Protein AF-B1VGR9-F1 (afdb_monomer)

Organism: Corynebacterium urealyticum (strain ATCC 43042 / DSM 7109) (NCBI:txid504474)

Secondary structure (DSSP, 8-state):
-PPPP--S----S--------------------------------HHHHHHHHHHHHHHHHHHHHHHHHHHHHHHHHHHHHHHHHHHHHHHHHHHHHHHHHHHHHHHHHHHHHHHHHH---GGGSPSS-HHHHHHHHHHHHHHHHHHSS-------TTSS---SS--HHHHHHHHHT-

pLDDT: mean 73.7, std 19.56, range [31.25, 93.56]

Radius of gyration: 49.97 Å; Cα contacts (8 Å, |Δi|>4): 41; chains: 1; bounding box: 130×48×119 Å

Mean predicted aligned error: 20.62 Å

Foldseek 3Di:
DDDDDDDDDPDPDDDDDDDDDDDDDDDDDDDDDDPDPDDDPPPQPPVSVVVVVVVVVVVVVVCVVVCVVVVVVVVVVVVVVVVVVVVVVVVVVVVVVVVVVVLVVVQQVLLVVLCVVLVPDSVQADRDDNVRRNVSSVVVSVVVVVVPPDPPDPPDPPPDDDPPPPPVVVVVCVVVVD

Solvent-accessible surface area (backbone atoms only — not comparable to full-atom values): 11402 Å² total; per-residue (Å²): 137,85,82,86,78,88,77,94,82,86,88,83,86,88,87,87,88,80,89,83,83,86,87,89,82,89,79,83,81,86,79,86,78,76,87,76,93,73,77,70,79,76,75,62,50,74,66,54,49,53,51,49,53,51,48,55,51,51,51,55,50,51,52,52,51,54,50,63,61,48,47,62,53,52,52,51,50,51,52,51,52,50,50,50,49,54,52,49,52,54,49,49,52,51,48,53,54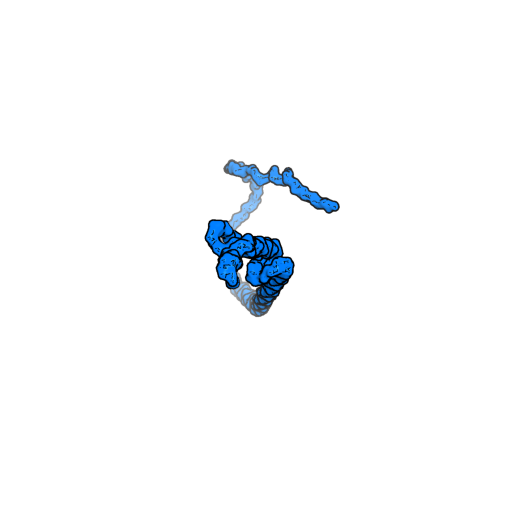,50,50,55,52,49,49,52,53,50,34,48,52,48,34,49,50,48,18,68,75,67,70,45,63,45,90,80,44,64,83,60,54,68,65,59,33,45,54,52,47,51,55,49,52,54,50,50,61,64,65,69,57,72,83,79,70,80,84,65,91,82,72,90,70,76,91,62,92,71,51,63,64,60,54,49,28,66,74,69,74,102

Structure (mmCIF, N/CA/C/O backbone):
data_AF-B1VGR9-F1
#
_entry.id   AF-B1VGR9-F1
#
loop_
_atom_site.group_PDB
_atom_site.id
_atom_site.type_symbol
_atom_site.label_atom_id
_atom_site.label_alt_id
_atom_site.label_comp_id
_atom_site.label_asym_id
_atom_site.label_entity_id
_atom_site.label_seq_id
_atom_site.pdbx_PDB_ins_code
_atom_site.Cartn_x
_atom_site.Cartn_y
_atom_site.Cartn_z
_atom_site.occupancy
_atom_site.B_iso_or_equiv
_atom_site.auth_seq_id
_atom_site.auth_comp_id
_atom_site.auth_asym_id
_atom_site.auth_atom_id
_atom_site.pdbx_PDB_model_num
ATOM 1 N N . MET A 1 1 ? 27.621 -2.135 28.282 1.00 44.41 1 MET A N 1
ATOM 2 C CA . MET A 1 1 ? 28.770 -1.547 27.565 1.00 44.41 1 MET A CA 1
ATOM 3 C C . MET A 1 1 ? 28.240 -0.545 26.558 1.00 44.41 1 MET A C 1
ATOM 5 O O . MET A 1 1 ? 27.848 -0.917 25.457 1.00 44.41 1 MET A O 1
ATOM 9 N N . ASP A 1 2 ? 28.161 0.699 27.013 1.00 46.88 2 ASP A N 1
ATOM 10 C CA . ASP A 1 2 ? 27.749 1.893 26.283 1.00 46.88 2 ASP A CA 1
ATOM 11 C C . ASP A 1 2 ? 28.667 2.204 25.096 1.00 46.88 2 ASP A C 1
ATOM 13 O O . ASP A 1 2 ? 29.890 2.101 25.194 1.00 46.88 2 ASP A O 1
ATOM 17 N N . LYS A 1 3 ? 28.073 2.605 23.969 1.00 48.34 3 LYS A N 1
ATOM 18 C CA . LYS A 1 3 ? 28.803 3.194 22.840 1.00 48.34 3 LYS A CA 1
ATOM 19 C C . LYS A 1 3 ? 28.892 4.707 23.082 1.00 48.34 3 LYS A C 1
ATOM 21 O O . LYS A 1 3 ? 27.840 5.319 23.249 1.00 48.34 3 LYS A O 1
ATOM 26 N N . PRO A 1 4 ? 30.086 5.323 23.111 1.00 56.91 4 PRO A N 1
ATOM 27 C CA . PRO A 1 4 ? 30.200 6.745 23.399 1.00 56.91 4 PRO A CA 1
ATOM 28 C C . PRO A 1 4 ? 29.777 7.593 22.193 1.00 56.91 4 PRO A C 1
ATOM 30 O O . PRO A 1 4 ? 30.272 7.431 21.078 1.00 56.91 4 PRO A O 1
ATOM 33 N N . THR A 1 5 ? 28.854 8.510 22.453 1.00 55.19 5 THR A N 1
ATOM 34 C CA . THR A 1 5 ? 28.435 9.624 21.599 1.0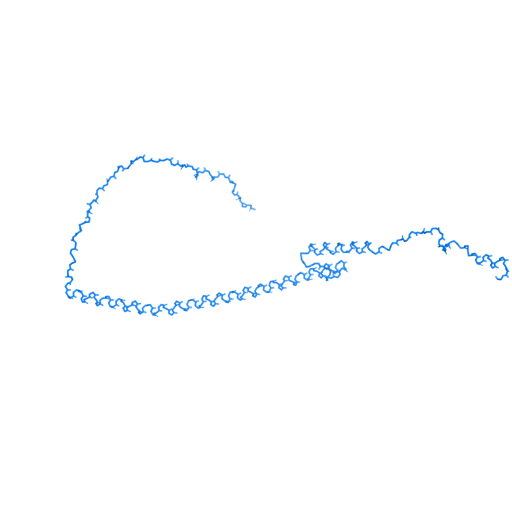0 55.19 5 THR A CA 1
ATOM 35 C C . THR A 1 5 ? 29.585 10.630 21.445 1.00 55.19 5 THR A C 1
ATOM 37 O O . THR A 1 5 ? 30.203 10.977 22.454 1.00 55.19 5 THR A O 1
ATOM 40 N N . PRO A 1 6 ? 29.883 11.157 20.245 1.00 52.00 6 PRO A N 1
ATOM 41 C CA . PRO A 1 6 ? 30.825 12.263 20.119 1.00 52.00 6 PRO A CA 1
ATOM 42 C C . PRO A 1 6 ? 30.143 13.607 20.432 1.00 52.00 6 PRO A C 1
ATOM 44 O O . PRO A 1 6 ? 29.238 14.054 19.730 1.00 52.00 6 PRO A O 1
ATOM 47 N N . THR A 1 7 ? 30.603 14.239 21.511 1.00 49.75 7 THR A N 1
ATOM 48 C CA . THR A 1 7 ? 30.331 15.627 21.928 1.00 49.75 7 THR A CA 1
ATOM 49 C C . THR A 1 7 ? 31.042 16.622 20.985 1.00 49.75 7 THR A C 1
ATOM 51 O O . THR A 1 7 ? 32.140 16.320 20.512 1.00 49.75 7 THR A O 1
ATOM 54 N N . PRO A 1 8 ? 30.453 17.801 20.684 1.00 51.16 8 PRO A N 1
ATOM 55 C CA . PRO A 1 8 ? 30.902 18.679 19.603 1.00 51.16 8 PRO A CA 1
ATOM 56 C C . PRO A 1 8 ? 32.066 19.572 20.047 1.00 51.16 8 PRO A C 1
ATOM 58 O O . PRO A 1 8 ? 31.861 20.533 20.785 1.00 51.16 8 PRO A O 1
ATOM 61 N N . ALA A 1 9 ? 33.285 19.279 19.593 1.00 46.16 9 ALA A N 1
ATOM 62 C CA . ALA A 1 9 ? 34.438 20.144 19.867 1.00 46.16 9 ALA A CA 1
ATOM 63 C C . ALA A 1 9 ? 35.434 20.340 18.708 1.00 46.16 9 ALA A C 1
ATOM 65 O O . ALA A 1 9 ? 36.371 21.101 18.890 1.00 46.16 9 ALA A O 1
ATOM 66 N N . ASP A 1 10 ? 35.224 19.778 17.509 1.00 41.91 10 ASP A N 1
ATOM 67 C CA . ASP A 1 10 ? 36.189 19.924 16.397 1.00 41.91 10 ASP A CA 1
ATOM 68 C C . ASP A 1 10 ? 35.538 20.242 15.035 1.00 41.91 10 ASP A C 1
ATOM 70 O O . ASP A 1 10 ? 35.816 19.619 14.014 1.00 41.91 10 ASP A O 1
ATOM 74 N N . VAL A 1 11 ? 34.667 21.255 14.988 1.00 48.12 11 VAL A N 1
ATOM 75 C CA . VAL A 1 11 ? 34.181 21.859 13.727 1.00 48.12 11 VAL A CA 1
ATOM 76 C C . VAL A 1 11 ? 34.297 23.380 13.771 1.00 48.12 11 VAL A C 1
ATOM 78 O O . VAL A 1 11 ? 33.317 24.111 13.685 1.00 48.12 11 VAL A O 1
ATOM 81 N N . ALA A 1 12 ? 35.523 23.879 13.912 1.00 40.94 12 ALA A N 1
ATOM 82 C CA . ALA A 1 12 ? 35.800 25.308 13.796 1.00 40.94 12 ALA A CA 1
ATOM 83 C C . ALA A 1 12 ? 37.147 25.558 13.117 1.00 40.94 12 ALA A C 1
ATOM 85 O O . ALA A 1 12 ? 38.092 26.036 13.740 1.00 40.94 12 ALA A O 1
ATOM 86 N N . LYS A 1 13 ? 37.249 25.230 11.823 1.00 39.41 13 LYS A N 1
ATOM 87 C CA . LYS A 1 13 ? 38.314 25.777 10.969 1.00 39.41 13 LYS A CA 1
ATOM 88 C C . LYS A 1 13 ? 38.014 25.673 9.473 1.00 39.41 13 LYS A C 1
ATOM 90 O O . LYS A 1 13 ? 38.825 25.135 8.738 1.00 39.41 13 LYS A O 1
ATOM 95 N N . LEU A 1 14 ? 36.877 26.200 8.999 1.00 35.41 14 LEU A N 1
ATOM 96 C CA . LEU A 1 14 ? 36.777 26.579 7.579 1.00 35.41 14 LEU A CA 1
ATOM 97 C C . LEU A 1 14 ? 35.621 27.536 7.236 1.00 35.41 14 LEU A C 1
ATOM 99 O O . LEU A 1 14 ? 34.797 27.223 6.391 1.00 35.41 14 LEU A O 1
ATOM 103 N N . THR A 1 15 ? 35.574 28.735 7.821 1.00 40.00 15 THR A N 1
ATOM 104 C CA . THR A 1 15 ? 34.846 29.858 7.196 1.00 40.00 15 THR A CA 1
ATOM 105 C C . THR A 1 15 ? 35.498 31.188 7.567 1.00 40.00 15 THR A C 1
ATOM 107 O O . THR A 1 15 ? 35.329 31.644 8.692 1.00 40.00 15 THR A O 1
ATOM 110 N N . ALA A 1 16 ? 36.243 31.785 6.632 1.00 36.47 16 ALA A N 1
ATOM 111 C CA . ALA A 1 16 ? 36.392 33.233 6.416 1.00 36.47 16 ALA A CA 1
ATOM 112 C C . ALA A 1 16 ? 37.651 33.494 5.575 1.00 36.47 16 ALA A C 1
ATOM 114 O O . ALA A 1 16 ? 38.756 33.386 6.093 1.00 36.47 16 ALA A O 1
ATOM 115 N N . ASN A 1 17 ? 37.507 33.882 4.305 1.00 33.03 17 ASN A N 1
ATOM 116 C CA . ASN A 1 17 ? 37.784 35.275 3.946 1.00 33.03 17 ASN A CA 1
ATOM 117 C C . ASN A 1 17 ? 37.373 35.613 2.506 1.00 33.03 17 ASN A C 1
ATOM 119 O O . ASN A 1 17 ? 37.444 34.789 1.599 1.00 33.03 17 ASN A O 1
ATOM 123 N N . LYS A 1 18 ? 36.941 36.861 2.343 1.00 35.44 18 LYS A N 1
ATOM 124 C CA . LYS A 1 18 ? 36.474 37.537 1.129 1.00 35.44 18 LYS A CA 1
ATOM 125 C C . LYS A 1 18 ? 37.617 38.449 0.625 1.00 35.44 18 LYS A C 1
ATOM 127 O O . LYS A 1 18 ? 38.185 39.106 1.483 1.00 35.44 18 LYS A O 1
ATOM 132 N N . THR A 1 19 ? 37.897 38.448 -0.698 1.00 34.88 19 THR A N 1
ATOM 133 C CA . THR A 1 19 ? 38.344 39.540 -1.641 1.00 34.88 19 THR A CA 1
ATOM 134 C C . THR A 1 19 ? 39.386 40.591 -1.152 1.00 34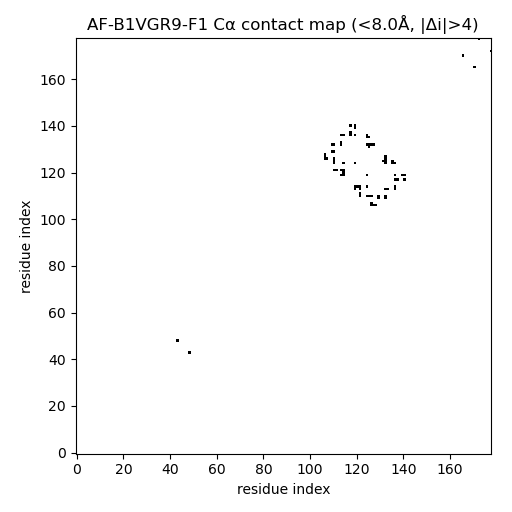.88 19 THR A C 1
ATOM 136 O O . THR A 1 19 ? 39.201 41.036 -0.026 1.00 34.88 19 THR A O 1
ATOM 139 N N . PRO A 1 20 ? 40.380 41.136 -1.926 1.00 44.62 20 PRO A N 1
ATOM 140 C CA . PRO A 1 20 ? 40.453 41.390 -3.390 1.00 44.62 20 PRO A CA 1
ATOM 141 C C . PRO A 1 20 ? 41.826 41.155 -4.091 1.00 44.62 20 PRO A C 1
ATOM 143 O O . PRO A 1 20 ? 42.826 40.882 -3.446 1.00 44.62 20 PRO A O 1
ATOM 146 N N . ASP A 1 21 ? 41.801 41.322 -5.423 1.00 31.25 21 ASP A N 1
ATOM 147 C CA . ASP A 1 21 ? 42.816 41.847 -6.366 1.00 31.25 21 ASP A CA 1
ATOM 148 C C . ASP A 1 21 ? 44.302 41.403 -6.373 1.00 31.25 21 ASP A C 1
ATOM 150 O O . ASP A 1 21 ? 44.961 41.192 -5.364 1.00 31.25 21 ASP A O 1
ATOM 154 N N . ALA A 1 22 ? 44.793 41.316 -7.619 1.00 34.34 22 ALA A N 1
ATOM 155 C CA . ALA A 1 22 ? 46.122 41.001 -8.176 1.00 34.34 22 ALA A CA 1
ATOM 156 C C . ALA A 1 22 ? 47.339 41.700 -7.500 1.00 34.34 22 ALA A C 1
ATOM 158 O O . ALA A 1 22 ? 47.114 42.613 -6.710 1.00 34.34 22 ALA A O 1
ATOM 159 N N . PRO A 1 23 ? 48.630 41.421 -7.846 1.00 41.97 23 PRO A N 1
ATOM 160 C CA . PRO A 1 23 ? 49.180 40.641 -8.970 1.00 41.97 23 PRO A CA 1
ATOM 161 C C . PRO A 1 23 ? 50.358 39.701 -8.596 1.00 41.97 23 PRO A C 1
ATOM 163 O O . PRO A 1 23 ? 50.876 39.726 -7.486 1.00 41.97 23 PRO A O 1
ATOM 166 N N . GLY A 1 24 ? 50.859 38.935 -9.569 1.00 33.19 24 GLY A N 1
ATOM 167 C CA . GLY A 1 24 ? 52.237 38.428 -9.529 1.00 33.19 24 GLY A CA 1
ATOM 168 C C . GLY A 1 24 ? 52.368 36.912 -9.573 1.00 33.19 24 GLY A C 1
ATOM 169 O O . GLY A 1 24 ? 52.514 36.257 -8.549 1.00 33.19 24 GLY A O 1
ATOM 170 N N . ALA A 1 25 ? 52.409 36.372 -10.786 1.00 32.22 25 ALA A N 1
ATOM 171 C CA . ALA A 1 25 ? 53.079 35.109 -11.055 1.00 32.22 25 ALA A CA 1
ATOM 172 C C . ALA A 1 25 ? 53.928 35.298 -12.315 1.00 32.22 25 ALA A C 1
ATOM 174 O O . ALA A 1 25 ? 53.474 35.089 -13.438 1.00 32.22 25 ALA A O 1
ATOM 175 N N . THR A 1 26 ? 55.161 35.756 -12.109 1.00 36.38 26 THR A N 1
ATOM 176 C CA . THR A 1 26 ? 56.264 35.423 -13.005 1.00 36.38 26 THR A CA 1
ATOM 177 C C . THR A 1 26 ? 56.679 34.008 -12.626 1.00 36.38 26 THR A C 1
ATOM 179 O O . THR A 1 26 ? 57.073 33.792 -11.488 1.00 36.38 26 THR A O 1
ATOM 182 N N . GLU A 1 27 ? 56.532 33.050 -13.534 1.00 39.56 27 GLU A N 1
ATOM 183 C CA . GLU A 1 27 ? 57.661 32.264 -14.045 1.00 39.56 27 GLU A CA 1
ATOM 184 C C . GLU A 1 27 ? 57.178 31.259 -15.097 1.00 39.56 27 GLU A C 1
ATOM 186 O O . GLU A 1 27 ? 56.447 30.302 -14.859 1.00 39.56 27 GLU A O 1
ATOM 191 N N . GLN A 1 28 ? 57.604 31.576 -16.310 1.00 39.34 28 GLN A N 1
ATOM 192 C CA . GLN A 1 28 ? 57.565 30.811 -17.541 1.00 39.34 28 GLN A CA 1
ATOM 193 C C . GLN A 1 28 ? 58.517 29.605 -17.429 1.00 39.34 28 GLN A C 1
ATOM 195 O O . GLN A 1 28 ? 59.600 29.724 -16.856 1.00 39.34 28 GLN A O 1
ATOM 200 N N . PRO A 1 29 ? 58.197 28.483 -18.089 1.00 39.59 29 PRO A N 1
ATOM 201 C CA . PRO A 1 29 ? 59.093 28.116 -19.174 1.00 39.59 29 PRO A CA 1
ATOM 202 C C . PRO A 1 29 ? 58.358 28.125 -20.506 1.00 39.59 29 PRO A C 1
ATOM 204 O O . PRO A 1 29 ? 57.213 27.703 -20.652 1.00 39.59 29 PRO A O 1
ATOM 207 N N . ALA A 1 30 ? 59.067 28.687 -21.475 1.00 44.94 30 ALA A N 1
ATOM 208 C CA . ALA A 1 30 ? 58.678 28.775 -22.857 1.00 44.94 30 ALA A CA 1
ATOM 209 C C . ALA A 1 30 ? 58.526 27.366 -23.426 1.00 44.94 30 ALA A C 1
ATOM 211 O O . ALA A 1 30 ? 59.488 26.605 -23.449 1.00 44.94 30 ALA A O 1
ATOM 212 N N . ASN A 1 31 ? 57.353 27.071 -23.971 1.00 39.44 31 ASN A N 1
ATOM 213 C CA . ASN A 1 31 ? 57.308 26.350 -25.230 1.00 39.44 31 ASN A CA 1
ATOM 214 C C . ASN A 1 31 ? 56.195 26.960 -26.081 1.00 39.44 31 ASN A C 1
ATOM 216 O O . ASN A 1 31 ? 55.058 26.496 -26.105 1.00 39.44 31 ASN A O 1
ATOM 220 N N . GLN A 1 32 ? 56.523 28.103 -26.684 1.00 42.22 32 GLN A N 1
ATOM 221 C CA . GLN A 1 32 ? 55.757 28.637 -27.797 1.00 42.22 32 GLN A CA 1
ATOM 222 C C . GLN A 1 32 ? 56.139 27.815 -29.022 1.00 42.22 32 GLN A C 1
ATOM 224 O O . GLN A 1 32 ? 57.212 28.015 -29.584 1.00 42.22 32 GLN A O 1
ATOM 229 N N . GLU A 1 33 ? 55.257 26.917 -29.436 1.00 42.59 33 GLU A N 1
ATOM 230 C CA . GLU A 1 33 ? 55.235 26.466 -30.818 1.00 42.59 33 GLU A CA 1
ATOM 231 C C . GLU A 1 33 ? 53.920 26.961 -31.413 1.00 42.59 33 GLU A C 1
ATOM 233 O O . GLU A 1 33 ? 52.823 26.508 -31.084 1.00 42.59 33 GLU A O 1
ATOM 238 N N . SER A 1 34 ? 54.055 28.043 -32.173 1.00 36.78 34 SER A N 1
ATOM 239 C CA . SER A 1 34 ? 52.999 28.745 -32.886 1.00 36.78 34 SER A CA 1
ATOM 240 C C . SER A 1 34 ? 52.216 27.788 -33.792 1.00 36.78 34 SER A C 1
ATOM 242 O O . SER A 1 34 ? 52.834 26.942 -34.439 1.00 36.78 34 SER A O 1
ATOM 244 N N . PRO A 1 35 ? 50.888 27.943 -33.947 1.00 41.44 35 PRO A N 1
ATOM 245 C CA . PRO A 1 35 ? 50.176 27.251 -35.006 1.00 41.44 35 PRO A CA 1
ATOM 246 C C . PRO A 1 35 ? 50.558 27.917 -36.331 1.00 41.44 35 PRO A C 1
ATOM 248 O O . PRO A 1 35 ? 50.148 29.043 -36.614 1.00 41.44 35 PRO A O 1
ATOM 251 N N . THR A 1 36 ? 51.373 27.248 -37.142 1.00 37.28 36 THR A N 1
ATOM 252 C CA . THR A 1 36 ? 51.532 27.599 -38.554 1.00 37.28 36 THR A CA 1
ATOM 253 C C . THR A 1 36 ? 50.196 27.363 -39.268 1.00 37.28 36 THR A C 1
ATOM 255 O O . THR A 1 36 ? 49.692 26.238 -39.270 1.00 37.28 36 THR A O 1
ATOM 258 N N . PRO A 1 37 ? 49.588 28.393 -39.884 1.00 52.72 37 PRO A N 1
ATOM 259 C CA . PRO A 1 37 ? 48.360 28.251 -40.645 1.00 52.72 37 PRO A CA 1
ATOM 260 C C . PRO A 1 37 ? 48.725 27.944 -42.098 1.00 52.72 37 PRO A C 1
ATOM 262 O O . PRO A 1 37 ? 48.480 28.754 -42.974 1.00 52.72 37 PRO A O 1
ATOM 265 N N . ASP A 1 38 ? 49.364 26.808 -42.358 1.00 46.59 38 ASP A N 1
ATOM 266 C CA . ASP A 1 38 ? 49.678 26.392 -43.729 1.00 46.59 38 ASP A CA 1
ATOM 267 C C . ASP A 1 38 ? 49.798 24.869 -43.796 1.00 46.59 38 ASP A C 1
ATOM 269 O O . ASP A 1 38 ? 50.859 24.284 -43.991 1.00 46.59 38 ASP A O 1
ATOM 273 N N . SER A 1 39 ? 48.669 24.192 -43.625 1.00 50.12 39 SER A N 1
ATOM 274 C CA . SER A 1 39 ? 48.485 22.872 -44.220 1.00 50.12 39 SER A CA 1
ATOM 275 C C . SER A 1 39 ? 47.496 23.047 -45.358 1.00 50.12 39 SER A C 1
ATOM 277 O O . SER A 1 39 ? 46.281 22.985 -45.171 1.00 50.12 39 SER A O 1
ATOM 279 N N . LYS A 1 40 ? 48.033 23.307 -46.557 1.00 54.28 40 LYS A N 1
ATOM 280 C CA . LYS A 1 40 ? 47.348 22.951 -47.804 1.00 54.28 40 LYS A CA 1
ATOM 281 C C . LYS A 1 40 ? 46.755 21.553 -47.606 1.00 54.28 40 LYS A C 1
ATOM 283 O O . LYS A 1 40 ? 47.479 20.702 -47.088 1.00 54.28 40 LYS A O 1
ATOM 288 N N . PRO A 1 41 ? 45.495 21.295 -47.993 1.00 56.94 41 PRO A N 1
ATOM 289 C CA . PRO A 1 41 ? 45.018 19.925 -48.024 1.00 56.94 41 PRO A CA 1
ATOM 290 C C . PRO A 1 41 ? 45.982 19.172 -48.938 1.00 56.94 41 PRO A C 1
ATOM 292 O O . PRO A 1 41 ? 46.064 19.480 -50.127 1.00 56.94 41 PRO A O 1
ATOM 295 N N . GLU A 1 42 ? 46.783 18.265 -48.376 1.00 63.03 42 GLU A N 1
ATOM 296 C CA . GLU A 1 42 ? 47.465 17.265 -49.182 1.00 63.03 42 GLU A CA 1
ATOM 297 C C . GLU A 1 42 ? 46.351 16.615 -49.991 1.00 63.03 42 GLU A C 1
ATOM 299 O O . GLU A 1 42 ? 45.428 16.024 -49.425 1.00 63.03 42 GLU A O 1
ATOM 304 N N . GLU A 1 43 ? 46.353 16.853 -51.303 1.00 63.69 43 GLU A N 1
ATOM 305 C CA . GLU A 1 43 ? 45.408 16.238 -52.216 1.00 63.69 43 GLU A CA 1
ATOM 306 C C . GLU A 1 43 ? 45.677 14.740 -52.136 1.00 63.69 43 GLU A C 1
ATOM 308 O O . GLU A 1 43 ? 46.559 14.215 -52.817 1.00 63.69 43 GLU A O 1
ATOM 313 N N . LEU A 1 44 ? 44.965 14.072 -51.219 1.00 65.12 44 LEU A N 1
ATOM 314 C CA . LEU A 1 44 ? 44.967 12.630 -51.068 1.00 65.12 44 LEU A CA 1
ATOM 315 C C . LEU A 1 44 ? 44.846 12.074 -52.475 1.00 65.12 44 LEU A C 1
ATOM 317 O O . LEU A 1 44 ? 43.876 12.346 -53.191 1.00 65.12 44 LEU A O 1
ATOM 321 N N . THR A 1 45 ? 45.874 11.343 -52.891 1.00 81.19 45 THR A N 1
ATOM 322 C CA . THR A 1 45 ? 45.894 10.757 -54.224 1.00 81.19 45 THR A CA 1
ATOM 323 C C . THR A 1 45 ? 44.607 9.960 -54.411 1.00 81.19 45 THR A C 1
ATOM 325 O O . THR A 1 45 ? 44.056 9.398 -53.459 1.00 81.19 45 THR A O 1
ATOM 328 N N . ARG A 1 46 ? 44.083 9.916 -55.640 1.00 78.69 46 ARG A N 1
ATOM 329 C CA . ARG A 1 46 ? 42.798 9.263 -55.949 1.00 78.69 46 ARG A CA 1
ATOM 330 C C . ARG A 1 46 ? 42.680 7.864 -55.323 1.00 78.69 46 ARG A C 1
ATOM 332 O O . ARG A 1 46 ? 41.600 7.465 -54.903 1.00 78.69 46 ARG A O 1
ATOM 339 N N . GLU A 1 47 ? 43.790 7.142 -55.227 1.00 82.88 47 GLU A N 1
ATOM 340 C CA . GLU A 1 47 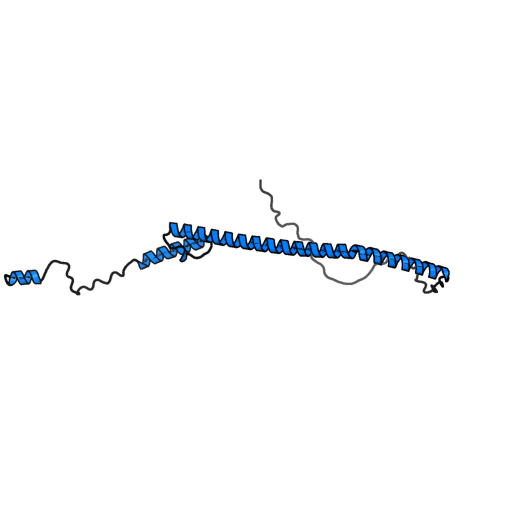? 43.885 5.825 -54.595 1.00 82.88 47 GLU A CA 1
ATOM 341 C C . GLU A 1 47 ? 43.709 5.861 -53.068 1.00 82.88 47 GLU A C 1
ATOM 343 O O . GLU A 1 47 ? 42.985 5.030 -52.516 1.00 82.88 47 GLU A O 1
ATOM 348 N N . GLN A 1 48 ? 44.299 6.842 -52.379 1.00 85.44 48 GLN A N 1
ATOM 349 C CA . GLN A 1 48 ? 44.118 7.052 -50.938 1.00 85.44 48 GLN A CA 1
ATOM 350 C C . GLN A 1 48 ? 42.668 7.433 -50.607 1.00 85.44 48 GLN A C 1
ATOM 352 O O . GLN A 1 48 ? 42.093 6.866 -49.680 1.00 85.44 48 GLN A O 1
ATOM 357 N N . LEU A 1 49 ? 42.036 8.296 -51.414 1.00 86.75 49 LEU A N 1
ATOM 358 C CA . LEU A 1 49 ? 40.613 8.640 -51.261 1.00 86.75 49 LEU A CA 1
ATOM 359 C C . LEU A 1 49 ? 39.697 7.421 -51.432 1.00 86.75 49 LEU A C 1
ATOM 361 O O . LEU A 1 49 ? 38.743 7.241 -50.674 1.00 86.75 49 LEU A O 1
ATOM 365 N N . LEU A 1 50 ? 39.981 6.559 -52.413 1.00 88.75 50 LEU A N 1
ATOM 366 C CA . LEU A 1 50 ? 39.212 5.332 -52.633 1.00 88.75 50 LEU A CA 1
ATOM 367 C C . LEU A 1 50 ? 39.378 4.334 -51.479 1.00 88.75 50 LEU A C 1
ATOM 369 O O . LEU A 1 50 ? 38.400 3.698 -51.077 1.00 88.75 50 LEU A O 1
ATOM 373 N N . LYS A 1 51 ? 40.592 4.211 -50.931 1.00 91.56 51 LYS A N 1
ATOM 374 C CA . LYS A 1 51 ? 40.878 3.353 -49.775 1.00 91.56 51 LYS A CA 1
ATOM 375 C C . LYS A 1 51 ? 40.168 3.847 -48.513 1.00 91.56 51 LYS A C 1
ATOM 377 O O . LYS A 1 51 ? 39.550 3.040 -47.820 1.00 91.56 51 LYS A O 1
ATOM 382 N N . GLU A 1 52 ? 40.197 5.151 -48.260 1.00 90.62 52 GLU A N 1
ATOM 383 C CA . GLU A 1 52 ? 39.514 5.763 -47.117 1.00 90.62 52 GLU A CA 1
ATOM 384 C C . GLU A 1 52 ? 37.995 5.599 -47.229 1.00 90.62 52 GLU A C 1
ATOM 386 O O . GLU A 1 52 ? 37.337 5.125 -46.304 1.00 90.62 52 GLU A O 1
ATOM 391 N N . LEU A 1 53 ? 37.432 5.850 -48.416 1.00 90.88 53 LEU A N 1
ATOM 392 C CA . LEU A 1 53 ? 36.011 5.628 -48.683 1.00 90.88 53 LEU A CA 1
ATOM 393 C C . LEU A 1 53 ? 35.601 4.164 -48.455 1.00 90.88 53 LEU A C 1
ATOM 395 O O . LEU A 1 53 ? 34.505 3.895 -47.959 1.00 90.88 53 LEU A O 1
ATOM 399 N N . ALA A 1 54 ? 36.463 3.209 -48.809 1.00 91.12 54 ALA A N 1
ATOM 400 C CA . ALA A 1 54 ? 36.229 1.795 -48.534 1.00 91.12 54 ALA A CA 1
ATOM 401 C C . ALA A 1 54 ? 36.287 1.478 -47.027 1.00 91.12 54 ALA A C 1
ATOM 403 O O . ALA A 1 54 ? 35.452 0.703 -46.549 1.00 91.12 54 ALA A O 1
ATOM 404 N N . SER A 1 55 ? 37.210 2.094 -46.279 1.00 91.00 55 SER A N 1
ATOM 405 C CA . SER A 1 55 ? 37.307 1.952 -44.818 1.00 91.00 55 SER A CA 1
ATOM 406 C C . SER A 1 55 ? 36.059 2.487 -44.120 1.00 91.00 55 SER A C 1
ATOM 408 O O . SER A 1 55 ? 35.374 1.739 -43.423 1.00 91.00 55 SER A O 1
ATOM 410 N N . VAL A 1 56 ? 35.669 3.726 -44.426 1.00 93.19 56 VAL A N 1
ATOM 411 C CA . VAL A 1 56 ? 34.471 4.373 -43.870 1.00 93.19 56 VAL A CA 1
ATOM 412 C C . VAL A 1 56 ? 33.210 3.568 -44.184 1.00 93.19 56 VAL A C 1
ATOM 414 O O . VAL A 1 56 ? 32.334 3.400 -43.335 1.00 93.19 56 VAL A O 1
ATOM 417 N N . ARG A 1 57 ? 33.098 3.009 -45.396 1.00 93.19 57 ARG A N 1
ATOM 418 C CA . ARG A 1 57 ? 31.969 2.134 -45.754 1.00 93.19 57 ARG A CA 1
ATOM 419 C C . ARG A 1 57 ? 31.940 0.858 -44.917 1.00 93.19 57 ARG A C 1
ATOM 421 O O . ARG A 1 57 ? 30.853 0.447 -44.507 1.00 93.19 57 ARG A O 1
ATOM 428 N N . ARG A 1 58 ? 33.098 0.243 -44.659 1.00 92.38 58 ARG A N 1
ATOM 429 C CA . ARG A 1 58 ? 33.214 -0.954 -43.814 1.00 92.38 58 ARG A CA 1
ATOM 430 C C . ARG A 1 58 ? 32.878 -0.637 -42.358 1.00 92.38 58 ARG A C 1
ATOM 432 O O . ARG A 1 58 ? 32.096 -1.366 -41.757 1.00 92.38 58 ARG A O 1
ATOM 439 N N . GLU A 1 59 ? 33.387 0.459 -41.814 1.00 91.62 59 GLU A N 1
ATOM 440 C CA . GLU A 1 59 ? 33.056 0.912 -40.460 1.00 91.62 59 GLU A CA 1
ATOM 441 C C . GLU A 1 59 ? 31.566 1.216 -40.319 1.00 91.62 59 GLU A C 1
ATOM 443 O O . GLU A 1 59 ? 30.906 0.700 -39.419 1.00 91.62 59 GLU A O 1
ATOM 448 N N . ALA A 1 60 ? 30.987 1.951 -41.269 1.00 91.00 60 ALA A N 1
ATOM 449 C CA . ALA A 1 60 ? 29.556 2.225 -41.278 1.00 91.00 60 ALA A CA 1
ATOM 450 C C . ALA A 1 60 ? 28.717 0.939 -41.397 1.00 91.00 60 ALA A C 1
ATOM 452 O O . ALA A 1 60 ? 27.622 0.868 -40.842 1.00 91.00 60 ALA A O 1
ATOM 453 N N . ALA A 1 61 ? 29.185 -0.082 -42.121 1.00 91.75 61 ALA A N 1
ATOM 454 C CA . ALA A 1 61 ? 28.527 -1.388 -42.154 1.00 91.75 61 ALA A CA 1
ATOM 455 C C . ALA A 1 61 ? 28.606 -2.092 -40.788 1.00 91.75 61 ALA A C 1
ATOM 457 O O . ALA A 1 61 ? 27.578 -2.544 -40.287 1.00 91.75 61 ALA A O 1
ATOM 458 N N . ASN A 1 62 ? 29.776 -2.094 -40.146 1.00 92.31 62 ASN A N 1
ATOM 459 C CA . ASN A 1 62 ? 29.969 -2.680 -38.817 1.00 92.31 62 ASN A CA 1
ATOM 460 C C . ASN A 1 62 ? 29.086 -2.004 -37.760 1.00 92.31 62 ASN A C 1
ATOM 462 O O . ASN A 1 62 ? 28.405 -2.693 -37.003 1.00 92.31 62 ASN A O 1
ATOM 466 N N . TYR A 1 63 ? 29.023 -0.669 -37.747 1.00 90.69 63 TYR A N 1
ATOM 467 C CA . TYR A 1 63 ? 28.157 0.067 -36.825 1.00 90.69 63 TYR A CA 1
ATOM 468 C C . TYR A 1 63 ? 26.674 -0.218 -37.060 1.00 90.69 63 TYR A C 1
ATOM 470 O O . TYR A 1 63 ? 25.914 -0.310 -36.099 1.00 90.69 63 TYR A O 1
ATOM 478 N N . ARG A 1 64 ? 26.242 -0.404 -38.316 1.00 91.12 64 ARG A N 1
ATOM 479 C CA . ARG A 1 64 ? 24.858 -0.812 -38.614 1.00 91.12 64 ARG A CA 1
ATOM 480 C C . ARG A 1 64 ? 24.555 -2.197 -38.048 1.00 91.12 64 ARG A C 1
ATOM 482 O O . ARG A 1 64 ? 23.501 -2.359 -37.439 1.00 91.12 64 ARG A O 1
ATOM 489 N N . THR A 1 65 ? 25.466 -3.155 -38.204 1.00 91.06 65 THR A N 1
ATOM 490 C CA . THR A 1 65 ? 25.312 -4.510 -37.655 1.00 91.06 65 THR A CA 1
ATOM 491 C C . THR A 1 65 ? 25.260 -4.484 -36.129 1.00 91.06 65 THR A C 1
ATOM 493 O O . THR A 1 65 ? 24.261 -4.911 -35.557 1.00 91.06 65 THR A O 1
ATOM 496 N N . GLN A 1 66 ? 26.246 -3.864 -35.471 1.00 88.19 66 GLN A N 1
ATOM 497 C CA . GLN A 1 66 ? 26.289 -3.749 -34.006 1.00 88.19 66 GLN A CA 1
ATOM 498 C C . GLN A 1 66 ? 25.048 -3.043 -33.452 1.00 88.19 66 GLN A C 1
ATOM 500 O O . GLN A 1 66 ? 24.449 -3.481 -32.475 1.00 88.19 66 GLN A O 1
ATOM 505 N N . ARG A 1 67 ? 24.595 -1.968 -34.103 1.00 86.25 67 ARG A N 1
ATOM 506 C CA . ARG A 1 67 ? 23.378 -1.255 -33.703 1.00 86.25 67 ARG A CA 1
ATOM 507 C C . ARG A 1 67 ? 22.131 -2.122 -33.859 1.00 86.25 67 ARG A C 1
ATOM 509 O O . ARG A 1 67 ? 21.234 -2.038 -33.024 1.00 86.25 67 ARG A O 1
ATOM 516 N N . ASN A 1 68 ? 22.046 -2.927 -34.914 1.00 87.06 68 ASN A N 1
ATOM 517 C CA . ASN A 1 68 ? 20.924 -3.841 -35.115 1.00 87.06 68 ASN A CA 1
ATOM 518 C C . ASN A 1 68 ? 20.931 -5.002 -34.108 1.00 87.06 68 ASN A C 1
ATOM 520 O O . ASN A 1 68 ? 19.859 -5.474 -33.752 1.00 87.06 68 ASN A O 1
ATOM 524 N N . GLU A 1 69 ? 22.096 -5.410 -33.606 1.00 88.62 69 GLU A N 1
ATOM 525 C CA . GLU A 1 69 ? 22.234 -6.421 -32.549 1.00 88.62 69 GLU A CA 1
ATOM 526 C C . GLU A 1 69 ? 21.947 -5.861 -31.145 1.00 88.62 69 GLU A C 1
ATOM 528 O O . GLU A 1 69 ? 21.311 -6.524 -30.326 1.00 88.62 69 GLU A O 1
ATOM 533 N N . LEU A 1 70 ? 22.354 -4.619 -30.865 1.00 86.31 70 LEU A N 1
ATOM 534 C CA . LEU A 1 70 ? 22.145 -3.973 -29.563 1.00 86.31 70 LEU A CA 1
ATOM 535 C C . LEU A 1 70 ? 20.705 -3.500 -29.349 1.00 86.31 70 LEU A C 1
ATOM 537 O O . LEU A 1 70 ? 20.214 -3.499 -28.222 1.00 86.31 70 LEU A O 1
ATOM 541 N N . LYS A 1 71 ? 20.008 -3.120 -30.422 1.00 87.31 71 LYS A N 1
ATOM 542 C CA . LYS A 1 71 ? 18.603 -2.706 -30.365 1.00 87.31 71 LYS A CA 1
ATOM 543 C C . LYS A 1 71 ? 17.663 -3.703 -29.682 1.00 87.31 71 LYS A C 1
ATOM 545 O O . LYS A 1 71 ? 17.015 -3.302 -28.718 1.00 87.31 71 LYS A O 1
ATOM 550 N N . PRO A 1 72 ? 17.587 -4.976 -30.107 1.00 89.31 72 PRO A N 1
ATOM 551 C CA . PRO A 1 72 ? 16.688 -5.937 -29.481 1.00 89.31 72 PRO A CA 1
ATOM 552 C C . PRO A 1 72 ? 17.073 -6.219 -28.025 1.00 89.31 72 PRO A C 1
ATOM 554 O O . PRO A 1 72 ? 16.209 -6.557 -27.223 1.00 89.31 72 PRO A O 1
ATOM 557 N N . LEU A 1 73 ? 18.352 -6.080 -27.656 1.00 88.50 73 LEU A N 1
ATOM 558 C CA . LEU A 1 73 ? 18.785 -6.221 -26.267 1.00 88.50 73 LEU A CA 1
ATOM 559 C C . LEU A 1 73 ? 18.306 -5.043 -25.406 1.00 88.50 73 LEU A C 1
ATOM 561 O O . LEU A 1 73 ? 17.799 -5.263 -24.308 1.00 88.50 73 LEU A O 1
ATOM 565 N N . ALA A 1 74 ? 18.415 -3.815 -25.916 1.00 87.81 74 ALA A N 1
ATOM 566 C CA . ALA A 1 74 ? 17.917 -2.619 -25.241 1.00 87.81 74 ALA A CA 1
ATOM 567 C C . ALA A 1 74 ? 16.390 -2.655 -25.069 1.00 87.81 74 ALA A C 1
ATOM 569 O O . ALA A 1 74 ? 15.895 -2.384 -23.978 1.00 87.81 74 ALA A O 1
ATOM 570 N N . GLU A 1 75 ? 15.654 -3.059 -26.107 1.00 89.94 75 GLU A N 1
ATOM 571 C CA . GLU A 1 75 ? 14.194 -3.222 -26.051 1.00 89.94 75 GLU A CA 1
ATOM 572 C C . GLU A 1 75 ? 13.786 -4.297 -25.033 1.00 89.94 75 GLU A C 1
ATOM 574 O O . GLU A 1 75 ? 12.901 -4.067 -24.212 1.00 89.94 75 GLU A O 1
ATOM 579 N N . LYS A 1 76 ? 14.475 -5.448 -25.007 1.00 90.69 76 LYS A N 1
ATOM 580 C CA . LYS A 1 76 ? 14.234 -6.497 -23.999 1.00 90.69 76 LYS A CA 1
ATOM 581 C C . LYS A 1 76 ? 14.535 -6.030 -22.581 1.00 90.69 76 LYS A C 1
ATOM 583 O O . LYS A 1 76 ? 13.811 -6.399 -21.662 1.00 90.69 76 LYS A O 1
ATOM 588 N N . TYR A 1 77 ? 15.593 -5.246 -22.394 1.00 91.69 77 TYR A N 1
ATOM 589 C CA . TYR A 1 77 ? 15.935 -4.697 -21.086 1.00 91.69 77 TYR A CA 1
ATOM 590 C C . TYR A 1 77 ? 14.869 -3.708 -20.608 1.00 91.69 77 TYR A C 1
ATOM 592 O O . TYR A 1 77 ? 14.406 -3.817 -19.478 1.00 91.69 77 TYR A O 1
ATOM 600 N N . GLN A 1 78 ? 14.422 -2.799 -21.479 1.00 89.69 78 GLN A N 1
ATOM 601 C CA . GLN A 1 78 ? 13.337 -1.867 -21.163 1.00 89.69 78 GLN A CA 1
ATOM 602 C C . GLN A 1 78 ? 12.040 -2.608 -20.831 1.00 89.69 78 GLN A C 1
ATOM 604 O O . GLN A 1 78 ? 11.465 -2.360 -19.776 1.00 89.69 78 GLN A O 1
ATOM 609 N N . ALA A 1 79 ? 11.645 -3.587 -21.649 1.00 89.31 79 ALA A N 1
ATOM 610 C CA . ALA A 1 79 ? 10.458 -4.401 -21.394 1.00 89.31 79 ALA A CA 1
ATOM 611 C C . ALA A 1 79 ? 10.551 -5.187 -20.073 1.00 89.31 79 ALA A C 1
ATOM 613 O O . ALA A 1 79 ? 9.567 -5.291 -19.345 1.00 89.31 79 ALA A O 1
ATOM 614 N N . ALA A 1 80 ? 11.727 -5.723 -19.732 1.00 87.19 80 ALA A N 1
ATOM 615 C CA . ALA A 1 80 ? 11.938 -6.420 -18.465 1.00 87.19 80 ALA A CA 1
ATOM 616 C C . ALA A 1 80 ? 11.889 -5.466 -17.263 1.00 87.19 80 ALA A C 1
ATOM 618 O O . ALA A 1 80 ? 11.338 -5.825 -16.226 1.00 87.19 80 ALA A O 1
ATOM 619 N N . GLU A 1 81 ? 12.446 -4.262 -17.379 1.00 87.06 81 GLU A N 1
ATOM 620 C CA . GLU A 1 81 ? 12.386 -3.254 -16.317 1.00 87.06 81 GLU A CA 1
ATOM 621 C C . GLU A 1 81 ? 10.970 -2.702 -16.129 1.00 87.06 81 GLU A C 1
ATOM 623 O O . GLU A 1 81 ? 10.536 -2.513 -14.994 1.00 87.06 81 GLU A O 1
ATOM 628 N N . GLU A 1 82 ? 10.220 -2.496 -17.210 1.00 85.62 82 GLU A N 1
ATOM 629 C CA . GLU A 1 82 ? 8.802 -2.133 -17.145 1.00 85.62 82 GLU A CA 1
ATOM 630 C C . GLU A 1 82 ? 7.977 -3.246 -16.497 1.00 85.62 82 GLU A C 1
ATOM 632 O O . GLU A 1 82 ? 7.258 -2.980 -15.538 1.00 85.62 82 GLU A O 1
ATOM 637 N N . ALA A 1 83 ? 8.157 -4.501 -16.923 1.00 87.12 83 ALA A N 1
ATOM 638 C CA . ALA A 1 83 ? 7.474 -5.644 -16.320 1.00 87.12 83 ALA A CA 1
ATOM 639 C C . ALA A 1 83 ? 7.786 -5.776 -14.821 1.00 87.12 83 ALA A C 1
ATOM 641 O O . ALA A 1 83 ? 6.868 -5.925 -14.015 1.00 87.12 83 ALA A O 1
ATOM 642 N N . LYS A 1 84 ? 9.058 -5.645 -14.420 1.00 85.75 84 LYS A N 1
ATOM 643 C CA . LYS A 1 84 ? 9.454 -5.663 -13.002 1.00 85.75 84 LYS A CA 1
ATOM 644 C C . LYS A 1 84 ? 8.833 -4.517 -12.214 1.00 85.75 84 LYS A C 1
ATOM 646 O O . LYS A 1 84 ? 8.415 -4.738 -11.083 1.00 85.75 84 LYS A O 1
ATOM 651 N N . LYS A 1 85 ? 8.781 -3.304 -12.773 1.00 84.75 85 LYS A N 1
ATOM 652 C CA . LYS A 1 85 ? 8.118 -2.167 -12.119 1.00 84.75 85 LYS A CA 1
ATOM 653 C C . LYS A 1 85 ? 6.636 -2.452 -11.920 1.00 84.75 85 LYS A C 1
ATOM 655 O O . LYS A 1 85 ? 6.157 -2.297 -10.806 1.00 84.75 85 LYS A O 1
ATOM 660 N N . THR A 1 86 ? 5.949 -2.960 -12.941 1.00 89.25 86 THR A N 1
ATOM 661 C CA . THR A 1 86 ? 4.528 -3.322 -12.841 1.00 89.25 86 THR A CA 1
ATOM 662 C C . THR A 1 86 ? 4.286 -4.443 -11.826 1.00 89.25 86 THR A C 1
ATOM 664 O O . THR A 1 86 ? 3.332 -4.390 -11.051 1.00 89.25 86 THR A O 1
ATOM 667 N N . GLU A 1 87 ? 5.149 -5.459 -11.782 1.00 87.44 87 GLU A N 1
ATOM 668 C CA . GLU A 1 87 ? 5.063 -6.526 -10.780 1.00 87.44 87 GLU A CA 1
ATOM 669 C C . GLU A 1 87 ? 5.333 -6.009 -9.362 1.00 87.44 87 GLU A C 1
ATOM 671 O O . GLU A 1 87 ? 4.637 -6.398 -8.422 1.00 87.44 87 GLU A O 1
ATOM 676 N N . LEU A 1 88 ? 6.301 -5.105 -9.205 1.00 91.44 88 LEU A N 1
ATOM 677 C CA . LEU A 1 88 ? 6.645 -4.483 -7.930 1.00 91.44 88 LEU A CA 1
ATOM 678 C C . LEU A 1 88 ? 5.517 -3.575 -7.433 1.00 91.44 88 LEU A C 1
ATOM 680 O O . LEU A 1 88 ? 5.138 -3.673 -6.268 1.00 91.44 88 LEU A O 1
ATOM 684 N N . GLU A 1 89 ? 4.939 -2.750 -8.302 1.00 90.19 89 GLU A N 1
ATOM 685 C CA . GLU A 1 89 ? 3.771 -1.918 -7.994 1.00 90.19 89 GLU A CA 1
ATOM 686 C C . GLU A 1 89 ? 2.590 -2.789 -7.554 1.00 90.19 89 GLU A C 1
ATOM 688 O O . GLU A 1 89 ? 2.023 -2.573 -6.483 1.00 90.19 89 GLU A O 1
ATOM 693 N N . LYS A 1 90 ? 2.292 -3.860 -8.297 1.00 90.00 90 LYS A N 1
ATOM 694 C CA . LYS A 1 90 ? 1.231 -4.810 -7.937 1.00 90.00 90 LYS A CA 1
ATOM 695 C C . LYS A 1 90 ? 1.498 -5.520 -6.606 1.00 90.00 90 LYS A C 1
ATOM 697 O O . LYS A 1 90 ? 0.569 -5.761 -5.830 1.00 90.00 90 LYS A O 1
ATOM 702 N N . ALA A 1 91 ? 2.751 -5.869 -6.319 1.00 89.81 91 ALA A N 1
ATOM 703 C CA . ALA A 1 91 ? 3.134 -6.449 -5.036 1.00 89.81 91 ALA A CA 1
ATOM 704 C C . ALA A 1 91 ? 2.961 -5.440 -3.891 1.00 89.81 91 ALA A C 1
ATOM 706 O O . ALA A 1 91 ? 2.424 -5.798 -2.843 1.00 89.81 91 ALA A O 1
ATOM 707 N N . GLN A 1 92 ? 3.346 -4.178 -4.097 1.00 93.19 92 GLN A N 1
ATOM 708 C CA . GLN A 1 92 ? 3.163 -3.106 -3.118 1.00 93.19 92 GLN A CA 1
ATOM 709 C C . GLN A 1 92 ? 1.687 -2.809 -2.852 1.00 93.19 92 GLN A C 1
ATOM 711 O O . GLN A 1 92 ? 1.304 -2.652 -1.696 1.00 93.19 92 GLN A O 1
ATOM 716 N N . GLU A 1 93 ? 0.847 -2.766 -3.885 1.00 90.25 93 GLU A N 1
ATOM 717 C CA . GLU A 1 93 ? -0.603 -2.614 -3.723 1.00 90.25 93 GLU A CA 1
ATOM 718 C C . GLU A 1 93 ? -1.196 -3.764 -2.911 1.00 90.25 93 GLU A C 1
ATOM 720 O O . GLU A 1 93 ? -1.994 -3.535 -2.002 1.00 90.25 93 GLU A O 1
ATOM 725 N 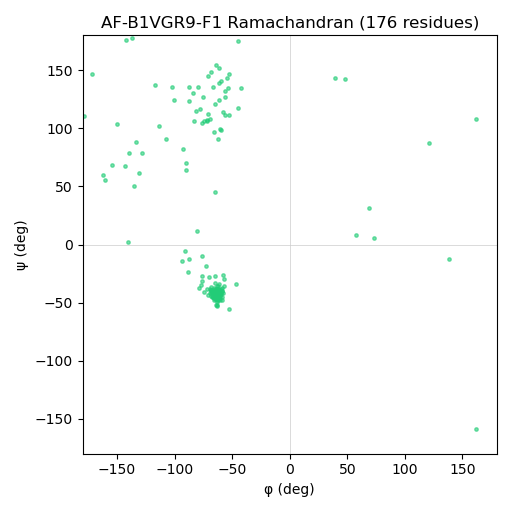N . ARG A 1 94 ? -0.761 -5.001 -3.173 1.00 90.38 94 ARG A N 1
ATOM 726 C CA . ARG A 1 94 ? -1.205 -6.165 -2.402 1.00 90.38 94 ARG A CA 1
ATOM 727 C C . ARG A 1 94 ? -0.747 -6.104 -0.947 1.00 90.38 94 ARG A C 1
ATOM 729 O O . ARG A 1 94 ? -1.526 -6.459 -0.070 1.00 90.38 94 ARG A O 1
ATOM 736 N N . ILE A 1 95 ? 0.481 -5.659 -0.686 1.00 92.94 95 ILE A N 1
ATOM 737 C CA . ILE A 1 95 ? 0.986 -5.469 0.679 1.00 92.94 95 ILE A CA 1
ATOM 738 C C . ILE A 1 95 ? 0.161 -4.399 1.396 1.00 92.94 95 ILE A C 1
ATOM 740 O O . ILE A 1 95 ? -0.376 -4.688 2.456 1.00 92.94 95 ILE A O 1
ATOM 744 N N . LYS A 1 96 ? -0.058 -3.228 0.785 1.00 93.56 96 LYS A N 1
ATOM 745 C CA . LYS A 1 96 ? -0.892 -2.159 1.364 1.00 93.56 96 LYS A CA 1
ATOM 746 C C . LYS A 1 96 ? -2.329 -2.616 1.627 1.00 93.56 96 LYS A C 1
ATOM 748 O O . LYS A 1 96 ? -2.910 -2.292 2.659 1.00 93.56 96 LYS A O 1
ATOM 753 N N . ALA A 1 97 ? -2.916 -3.393 0.718 1.00 91.06 97 ALA A N 1
ATOM 754 C CA . ALA A 1 97 ? -4.246 -3.970 0.911 1.00 91.06 97 ALA A CA 1
ATOM 755 C C . ALA A 1 97 ? -4.279 -4.946 2.102 1.00 91.06 97 ALA A C 1
ATOM 757 O O . ALA A 1 97 ? -5.227 -4.945 2.883 1.00 91.06 97 ALA A O 1
ATOM 758 N N . LEU A 1 98 ? -3.233 -5.757 2.274 1.00 90.69 98 LEU A N 1
ATOM 759 C CA . LEU A 1 98 ? -3.124 -6.669 3.413 1.00 90.69 98 LEU A CA 1
ATOM 760 C C . LEU A 1 98 ? -2.844 -5.927 4.725 1.00 90.69 98 LEU A C 1
ATOM 762 O O . LEU A 1 98 ? -3.408 -6.292 5.750 1.00 90.69 98 LEU A O 1
ATOM 766 N N . GLU A 1 99 ? -2.018 -4.882 4.706 1.00 92.00 99 GLU A N 1
ATOM 767 C CA . GLU A 1 99 ? -1.726 -4.037 5.870 1.00 92.00 99 GLU A CA 1
ATOM 768 C C . GLU A 1 99 ? -2.979 -3.300 6.344 1.00 92.00 99 GLU A C 1
ATOM 770 O O . GLU A 1 99 ? -3.307 -3.361 7.524 1.00 92.00 99 GLU A O 1
ATOM 775 N N . THR A 1 100 ? -3.740 -2.692 5.430 1.00 90.69 100 THR A N 1
ATOM 776 C CA . THR A 1 100 ? -5.017 -2.032 5.765 1.00 90.69 100 THR A CA 1
ATOM 777 C C . THR A 1 100 ? -6.047 -3.029 6.304 1.00 90.69 100 THR A C 1
ATOM 779 O O . THR A 1 100 ? -6.764 -2.736 7.264 1.00 90.69 100 THR A O 1
ATOM 782 N N . GLN A 1 101 ? -6.105 -4.246 5.754 1.00 88.00 101 GLN A N 1
ATOM 783 C CA . GLN A 1 101 ? -6.962 -5.304 6.292 1.00 88.00 101 GLN A CA 1
ATOM 784 C C . GLN A 1 101 ? -6.504 -5.770 7.686 1.00 88.00 101 GLN A C 1
ATOM 786 O O . GLN A 1 101 ? -7.324 -6.008 8.573 1.00 88.00 101 GLN A O 1
ATOM 791 N N . ALA A 1 102 ? -5.195 -5.881 7.909 1.00 90.00 102 ALA A N 1
ATOM 792 C CA . ALA A 1 102 ? -4.650 -6.225 9.214 1.00 90.00 102 ALA A CA 1
ATOM 793 C C . ALA A 1 102 ? -4.949 -5.125 10.242 1.00 90.00 102 ALA A C 1
ATOM 795 O O . ALA A 1 102 ? -5.454 -5.429 11.320 1.00 90.00 102 ALA A O 1
ATOM 796 N N . GLU A 1 103 ? -4.722 -3.859 9.900 1.00 87.94 103 GLU A N 1
ATOM 797 C CA . GLU A 1 103 ? -4.978 -2.707 10.767 1.00 87.94 103 GLU A CA 1
ATOM 798 C C . GLU A 1 103 ? -6.461 -2.593 11.144 1.00 87.94 103 GLU A C 1
ATOM 800 O O . GLU A 1 103 ? -6.792 -2.450 12.321 1.00 87.94 103 GLU A O 1
ATOM 805 N N . THR A 1 104 ? -7.368 -2.759 10.177 1.00 86.56 104 THR A N 1
ATOM 806 C CA . THR A 1 104 ? -8.818 -2.767 10.445 1.00 86.56 104 THR A CA 1
ATOM 807 C C . THR A 1 104 ? -9.217 -3.908 11.379 1.00 86.56 104 THR A C 1
ATOM 809 O O . THR A 1 104 ? -9.920 -3.669 12.363 1.00 86.56 104 THR A O 1
ATOM 812 N N . SER A 1 105 ? -8.708 -5.123 11.151 1.00 87.88 105 SER A N 1
ATOM 813 C CA . SER A 1 105 ? -8.976 -6.263 12.037 1.00 87.88 105 SER A CA 1
ATOM 814 C C . SER A 1 105 ? -8.423 -6.054 13.453 1.00 87.88 105 SER A C 1
ATOM 816 O O . SER A 1 105 ? -9.086 -6.379 14.437 1.00 87.88 105 SER A O 1
ATOM 818 N N . GLN A 1 106 ? -7.236 -5.455 13.589 1.00 87.62 106 GLN A N 1
ATOM 819 C CA . GLN A 1 106 ? -6.648 -5.146 14.892 1.00 87.62 106 GLN A CA 1
ATOM 820 C C . GLN A 1 106 ? -7.462 -4.077 15.627 1.00 87.62 106 GLN A C 1
ATOM 822 O O . GLN A 1 106 ? -7.763 -4.250 16.809 1.00 87.62 106 GLN A O 1
ATOM 827 N N . ALA A 1 107 ? -7.889 -3.024 14.929 1.00 87.62 107 ALA A N 1
ATOM 828 C CA . ALA A 1 107 ? -8.748 -1.987 15.491 1.00 87.62 107 ALA A CA 1
ATOM 829 C C . ALA A 1 107 ? -10.113 -2.546 15.938 1.00 87.62 107 ALA A C 1
ATOM 831 O O . ALA A 1 107 ? -10.643 -2.160 16.982 1.00 87.62 107 ALA A O 1
ATOM 832 N N . GLU A 1 108 ? -10.691 -3.487 15.189 1.00 87.25 108 GLU A N 1
ATOM 833 C CA . GLU A 1 108 ? -11.911 -4.199 15.588 1.00 87.25 108 GLU A CA 1
ATOM 834 C C . GLU A 1 108 ? -11.706 -5.069 16.827 1.00 87.25 108 GLU A C 1
ATOM 836 O O . GLU A 1 108 ? -12.534 -5.025 17.736 1.00 87.25 108 GLU A O 1
ATOM 841 N N . LEU A 1 109 ? -10.594 -5.803 16.914 1.00 88.69 109 LEU A N 1
ATOM 842 C CA . LEU A 1 109 ? -10.272 -6.608 18.093 1.00 88.69 109 LEU A CA 1
ATOM 843 C C . LEU A 1 109 ? -10.085 -5.746 19.344 1.00 88.69 109 LEU A C 1
ATOM 845 O O . LEU A 1 109 ? -10.564 -6.117 20.415 1.00 88.69 109 LEU A O 1
ATOM 849 N N . VAL A 1 110 ? -9.414 -4.600 19.223 1.00 89.25 110 VAL A N 1
ATOM 850 C CA . VAL A 1 110 ? -9.255 -3.643 20.328 1.00 89.25 110 VAL A CA 1
ATOM 851 C C . VAL A 1 110 ? -10.617 -3.111 20.773 1.00 89.25 110 VAL A C 1
ATOM 853 O O . VAL A 1 110 ? -10.934 -3.174 21.961 1.00 89.25 110 VAL A O 1
ATOM 856 N N . ARG A 1 111 ? -11.469 -2.679 19.833 1.00 89.31 111 ARG A N 1
ATOM 857 C CA . ARG A 1 111 ? -12.838 -2.238 20.148 1.00 89.31 111 ARG A CA 1
ATOM 858 C C . ARG A 1 111 ? -13.670 -3.334 20.801 1.00 89.31 111 ARG A C 1
ATOM 860 O O . ARG A 1 111 ? -14.372 -3.053 21.764 1.00 89.31 111 ARG A O 1
ATOM 867 N N . ALA A 1 112 ? -13.580 -4.570 20.316 1.00 88.31 112 ALA A N 1
ATOM 868 C CA . ALA A 1 112 ? -14.307 -5.701 20.881 1.00 88.31 112 ALA A CA 1
ATOM 869 C C . ALA A 1 112 ? -13.863 -6.009 22.320 1.00 88.31 112 ALA A C 1
ATOM 871 O O . ALA A 1 112 ? -14.711 -6.266 23.172 1.00 88.31 112 ALA A O 1
ATOM 872 N N . LYS A 1 113 ? -12.556 -5.937 22.608 1.00 88.69 113 LYS A N 1
ATOM 873 C CA . LYS A 1 113 ? -12.018 -6.121 23.965 1.00 88.69 113 LYS A CA 1
ATOM 874 C C . LYS A 1 113 ? -12.507 -5.033 24.917 1.00 88.69 113 LYS A C 1
ATOM 876 O O . LYS A 1 113 ? -13.092 -5.354 25.945 1.00 88.69 113 LYS A O 1
ATOM 881 N N . VAL A 1 114 ? -12.353 -3.762 24.543 1.00 91.19 114 VAL A N 1
ATOM 882 C CA . VAL A 1 114 ? -12.792 -2.639 25.390 1.00 91.19 114 VAL A CA 1
ATOM 883 C C . VAL A 1 114 ? -14.311 -2.653 25.587 1.00 91.19 114 VAL A C 1
ATOM 885 O O . VAL A 1 114 ? -14.797 -2.409 26.691 1.00 91.19 114 VAL A O 1
ATOM 888 N N . ALA A 1 115 ? -15.075 -2.991 24.546 1.00 90.19 115 ALA A N 1
ATOM 889 C CA . ALA A 1 115 ? -16.523 -3.153 24.637 1.00 90.19 115 ALA A CA 1
ATOM 890 C C . ALA A 1 115 ? -16.927 -4.257 25.625 1.00 90.19 115 ALA A C 1
ATOM 892 O O . ALA A 1 115 ? -17.837 -4.062 26.430 1.00 90.19 115 ALA A O 1
ATOM 893 N N . ALA A 1 116 ? -16.237 -5.401 25.592 1.00 87.81 116 ALA A N 1
ATOM 894 C CA . ALA A 1 116 ? -16.487 -6.502 26.518 1.00 87.81 116 ALA A CA 1
ATOM 895 C C . ALA A 1 116 ? -16.142 -6.135 27.972 1.00 87.81 116 ALA A C 1
ATOM 897 O O . ALA A 1 116 ? -16.861 -6.535 28.883 1.00 87.81 116 ALA A O 1
ATOM 898 N N . GLU A 1 117 ? -15.077 -5.361 28.191 1.00 88.88 117 GLU A N 1
ATOM 899 C CA . GLU A 1 117 ? -14.640 -4.940 29.529 1.00 88.88 117 GLU A CA 1
ATOM 900 C C . GLU A 1 117 ? -15.538 -3.857 30.143 1.00 88.88 117 GLU A C 1
ATOM 902 O O . GLU A 1 117 ? -15.844 -3.899 31.332 1.00 88.88 117 GLU A O 1
ATOM 907 N N . THR A 1 118 ? -15.973 -2.886 29.340 1.00 88.19 118 THR A N 1
ATOM 908 C CA . THR A 1 118 ? -16.754 -1.729 29.818 1.00 88.19 118 THR A CA 1
ATOM 909 C C . THR A 1 118 ? -18.265 -1.927 29.719 1.00 88.19 118 THR A C 1
ATOM 911 O O . THR A 1 118 ? -19.027 -1.151 30.294 1.00 88.19 118 THR A O 1
ATOM 914 N N . GLY A 1 119 ? -18.716 -2.945 28.979 1.00 86.44 119 GLY A N 1
ATOM 915 C CA . GLY A 1 119 ? -20.130 -3.174 28.675 1.00 86.44 119 GLY A CA 1
ATOM 916 C C . GLY A 1 119 ? -20.714 -2.193 27.652 1.00 86.44 119 GLY A C 1
ATOM 917 O O . GLY A 1 119 ? -21.918 -2.224 27.391 1.00 86.44 119 GLY A O 1
ATOM 918 N N . VAL A 1 120 ? -19.889 -1.323 27.060 1.00 88.81 120 VAL A N 1
ATOM 919 C CA . VAL A 1 120 ? -20.303 -0.370 26.025 1.00 88.81 120 VAL A CA 1
ATOM 920 C C . VAL A 1 120 ? -20.287 -1.062 24.656 1.00 88.81 120 VAL A C 1
ATOM 922 O O . VAL A 1 120 ? -19.281 -1.669 24.297 1.00 88.81 120 VAL A O 1
ATOM 925 N N . PRO A 1 121 ? -21.351 -0.971 23.840 1.00 88.25 121 PRO A N 1
ATOM 926 C CA . PRO A 1 121 ? -21.367 -1.567 22.506 1.00 88.25 121 PRO A CA 1
ATOM 927 C C . PRO A 1 121 ? -20.219 -1.079 21.607 1.00 88.25 121 PRO A C 1
ATOM 929 O O . PRO A 1 121 ? -20.027 0.121 21.427 1.00 88.25 121 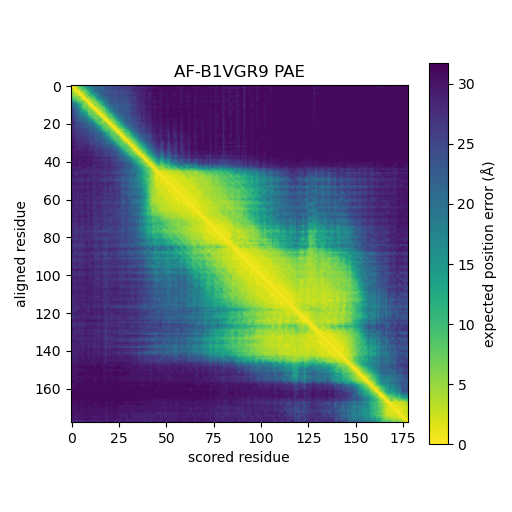PRO A O 1
ATOM 932 N N . ALA A 1 122 ? -19.520 -2.010 20.947 1.00 88.69 122 ALA A N 1
ATOM 933 C CA . ALA A 1 122 ? -18.345 -1.709 20.118 1.00 88.69 122 ALA A CA 1
ATOM 934 C C . ALA A 1 122 ? -18.603 -0.709 18.971 1.00 88.69 122 ALA A C 1
ATOM 936 O O . ALA A 1 122 ? -17.684 -0.018 18.547 1.00 88.69 122 ALA A O 1
ATOM 937 N N . HIS A 1 123 ? -19.845 -0.606 18.480 1.00 87.81 123 HIS A N 1
ATOM 938 C CA . HIS A 1 123 ? -20.223 0.342 17.425 1.00 87.81 123 HIS A CA 1
ATOM 939 C C . HIS A 1 123 ? -20.273 1.806 17.896 1.00 87.81 123 HIS A C 1
ATOM 941 O O . HIS A 1 123 ? -20.254 2.704 17.060 1.00 87.81 123 HIS A O 1
ATOM 947 N N . LEU A 1 124 ? -20.350 2.050 19.211 1.00 88.25 124 LEU A N 1
ATOM 948 C CA . LEU A 1 124 ? -20.292 3.392 19.803 1.00 88.25 124 LEU A CA 1
ATOM 949 C C . LEU A 1 124 ? -18.855 3.837 20.092 1.00 88.25 124 LEU A C 1
ATOM 951 O O . LEU A 1 124 ? -18.625 5.009 20.385 1.00 88.25 124 LEU A O 1
ATOM 955 N N . LEU A 1 125 ? -17.894 2.912 20.025 1.00 89.75 125 LEU A N 1
ATOM 956 C CA . LEU A 1 125 ? -16.493 3.199 20.285 1.00 89.75 125 LEU A CA 1
ATOM 957 C C . LEU A 1 125 ? -15.793 3.672 19.001 1.00 89.75 125 LEU A C 1
ATOM 959 O O . LEU A 1 125 ? -15.976 3.063 17.937 1.00 89.75 125 LEU A O 1
ATOM 963 N N . PRO A 1 126 ? -14.969 4.733 19.080 1.00 86.25 126 PRO A N 1
ATOM 964 C CA . PRO A 1 126 ? -14.202 5.206 17.935 1.00 86.25 126 PRO A CA 1
ATOM 965 C C . PRO A 1 126 ? -13.232 4.121 17.451 1.00 86.25 126 PRO A C 1
ATOM 967 O O . PRO A 1 126 ? -12.798 3.270 18.222 1.00 86.25 126 PRO A O 1
ATOM 970 N N . ALA A 1 127 ? -12.889 4.126 16.163 1.00 80.62 127 ALA A N 1
ATOM 971 C CA . ALA A 1 127 ? -11.755 3.346 15.674 1.00 80.62 127 ALA A CA 1
ATOM 972 C C . ALA A 1 127 ? -10.464 4.108 15.992 1.00 80.62 127 ALA A C 1
ATOM 974 O O . ALA A 1 127 ? -10.408 5.317 15.772 1.00 80.62 127 ALA A O 1
ATOM 975 N N . GLY A 1 128 ? -9.438 3.425 16.496 1.00 79.88 128 GLY A N 1
ATOM 976 C CA . GLY A 1 128 ? -8.184 4.085 16.839 1.00 79.88 128 GLY A CA 1
ATOM 977 C C . GLY A 1 128 ? -7.316 3.277 17.789 1.00 79.88 128 GLY A C 1
ATOM 978 O O . GLY A 1 128 ? -7.458 2.056 17.901 1.00 79.88 128 GLY A O 1
ATOM 979 N N . SER A 1 129 ? -6.408 3.983 18.460 1.00 83.00 129 SER A N 1
ATOM 980 C CA . SER A 1 129 ? -5.504 3.392 19.440 1.00 83.00 129 SER A CA 1
ATOM 981 C C . SER A 1 129 ? -6.276 2.822 20.635 1.00 83.00 129 SER A C 1
ATOM 983 O O . SER A 1 129 ? -7.378 3.263 20.964 1.00 83.00 129 SER A O 1
ATOM 985 N N . GLN A 1 130 ? -5.688 1.840 21.317 1.00 84.62 130 GLN A N 1
ATOM 986 C CA . GLN A 1 130 ? -6.300 1.241 22.505 1.00 84.62 130 GLN A CA 1
ATOM 987 C C . GLN A 1 130 ? -6.596 2.279 23.596 1.00 84.62 130 GLN A C 1
ATOM 989 O O . GLN A 1 130 ? -7.613 2.174 24.280 1.00 84.62 130 GLN A O 1
ATOM 994 N N . GLU A 1 131 ? -5.739 3.286 23.738 1.00 85.69 131 GLU A N 1
ATOM 995 C CA . GLU A 1 131 ? -5.890 4.357 24.724 1.00 85.69 131 GLU A CA 1
ATOM 996 C C . GLU A 1 131 ? -7.124 5.215 24.421 1.00 85.69 131 GLU A C 1
ATOM 998 O O . GLU A 1 131 ? -7.967 5.401 25.301 1.00 85.69 131 GLU A O 1
ATOM 1003 N N . ASP A 1 132 ? -7.299 5.635 23.164 1.00 86.06 132 ASP A N 1
ATOM 1004 C CA . ASP A 1 132 ? -8.444 6.452 22.738 1.00 86.06 132 ASP A CA 1
ATOM 1005 C C . ASP A 1 132 ? -9.772 5.701 22.898 1.00 86.06 132 ASP A C 1
ATOM 1007 O O . ASP A 1 132 ? -10.764 6.248 23.387 1.00 86.06 132 ASP A O 1
ATOM 1011 N N . VAL A 1 133 ? -9.786 4.419 22.515 1.00 89.69 133 VAL A N 1
ATOM 1012 C CA . VAL A 1 133 ? -10.964 3.548 22.630 1.00 89.69 133 VAL A CA 1
ATOM 1013 C C . VAL A 1 133 ? -11.352 3.368 24.099 1.00 89.69 133 VAL A C 1
ATOM 1015 O O . VAL A 1 133 ? -12.535 3.433 24.439 1.00 89.69 133 VAL A O 1
ATOM 1018 N N . THR A 1 134 ? -10.365 3.183 24.977 1.00 88.94 134 THR A N 1
ATOM 1019 C CA . THR A 1 134 ? -10.588 3.008 26.419 1.00 88.94 134 THR A CA 1
ATOM 1020 C C . THR A 1 134 ? -11.087 4.296 27.068 1.00 88.94 134 THR A C 1
ATOM 1022 O O . THR A 1 134 ? -12.058 4.258 27.823 1.00 88.94 134 THR A O 1
ATOM 1025 N N . ALA A 1 135 ? -10.485 5.442 26.739 1.00 90.88 135 ALA A N 1
ATOM 1026 C CA . ALA A 1 135 ? -10.913 6.743 27.251 1.00 90.88 135 ALA A CA 1
ATOM 1027 C C . ALA A 1 135 ? -12.354 7.075 26.826 1.00 90.88 135 ALA A C 1
ATOM 1029 O O . ALA A 1 135 ? -13.167 7.503 27.648 1.00 90.88 135 ALA A O 1
ATOM 1030 N N . ALA A 1 136 ? -12.704 6.812 25.562 1.00 88.31 136 ALA A N 1
ATOM 1031 C CA . ALA A 1 136 ? -14.065 6.993 25.065 1.00 88.31 136 ALA A CA 1
ATOM 1032 C C . ALA A 1 136 ? -15.067 6.072 25.779 1.00 88.31 136 ALA A C 1
ATOM 1034 O O . ALA A 1 136 ? -16.155 6.513 26.159 1.00 88.31 136 ALA A O 1
ATOM 1035 N N . ALA A 1 137 ? -14.696 4.809 26.003 1.00 91.00 137 ALA A N 1
ATOM 1036 C CA . ALA A 1 137 ? -15.540 3.862 26.722 1.00 91.00 137 ALA A CA 1
ATOM 1037 C C . ALA A 1 137 ? -15.788 4.303 28.173 1.00 91.00 137 ALA A C 1
ATOM 1039 O O . ALA A 1 137 ? -16.929 4.297 28.631 1.00 91.00 137 ALA A O 1
ATOM 1040 N N . GLN A 1 138 ? -14.749 4.760 28.878 1.00 90.81 138 GLN A N 1
ATOM 1041 C CA . GLN A 1 138 ? -14.870 5.285 30.243 1.00 90.81 138 GLN A CA 1
ATOM 1042 C C . GLN A 1 138 ? -15.766 6.528 30.303 1.00 90.81 138 GLN A C 1
ATOM 1044 O O . GLN A 1 138 ? -16.670 6.589 31.135 1.00 90.81 138 GLN A O 1
ATOM 1049 N N . ALA A 1 139 ? -15.593 7.476 29.377 1.00 90.00 139 ALA A N 1
ATOM 1050 C CA . ALA A 1 139 ? -16.440 8.665 29.296 1.00 90.00 139 ALA A CA 1
ATOM 1051 C C . ALA A 1 139 ? -17.924 8.313 29.073 1.00 90.00 139 ALA A C 1
ATOM 1053 O O . ALA A 1 139 ? -18.810 8.934 29.666 1.00 90.00 139 ALA A O 1
ATOM 1054 N N . LEU A 1 140 ? -18.207 7.291 28.256 1.00 89.69 140 LEU A N 1
ATOM 1055 C CA . LEU A 1 140 ? -19.568 6.794 28.035 1.00 89.69 140 LEU A CA 1
ATOM 1056 C C . LEU A 1 140 ? -20.156 6.137 29.288 1.00 89.69 140 LEU A C 1
ATOM 1058 O O . LEU A 1 140 ? -21.324 6.378 29.599 1.00 89.69 140 LEU A O 1
ATOM 1062 N N . VAL A 1 141 ? -19.364 5.361 30.032 1.00 90.19 141 VAL A N 1
ATOM 1063 C CA . VAL A 1 141 ? -19.793 4.761 31.307 1.00 90.19 141 VAL A CA 1
ATOM 1064 C C . VAL A 1 141 ? -20.104 5.843 32.345 1.00 90.19 141 VAL A C 1
ATOM 1066 O O . VAL A 1 141 ? -21.151 5.792 32.993 1.00 90.19 141 VAL A O 1
ATOM 1069 N N . GLU A 1 142 ? -19.252 6.862 32.477 1.00 90.44 142 GLU A N 1
ATOM 1070 C CA . GLU A 1 142 ? -19.493 7.989 33.387 1.00 90.44 142 GLU A CA 1
ATOM 1071 C C . GLU A 1 142 ? -20.755 8.777 33.018 1.00 90.44 142 GLU A C 1
ATOM 1073 O O . GLU A 1 142 ? -21.545 9.159 33.889 1.00 90.44 142 GLU A O 1
ATOM 1078 N N . TRP A 1 143 ? -20.965 9.020 31.724 1.00 89.19 143 TRP A N 1
ATOM 1079 C CA . TRP A 1 143 ? -22.161 9.696 31.233 1.00 89.19 143 TRP A CA 1
ATOM 1080 C C . TRP A 1 143 ? -23.428 8.859 31.466 1.00 89.19 143 TRP A C 1
ATOM 1082 O O . TRP A 1 143 ? -24.436 9.388 31.944 1.00 89.19 143 TRP A O 1
ATOM 1092 N N . ALA A 1 144 ? -23.375 7.548 31.222 1.00 87.12 144 ALA A N 1
ATOM 1093 C CA . ALA A 1 144 ? -24.472 6.631 31.529 1.00 87.12 144 ALA A CA 1
ATOM 1094 C C . ALA A 1 144 ? -24.805 6.631 33.036 1.00 87.12 144 ALA A C 1
ATOM 1096 O O . ALA A 1 144 ? -25.973 6.711 33.419 1.00 87.12 144 ALA A O 1
ATOM 1097 N N . GLY A 1 145 ? -23.785 6.652 33.901 1.00 84.12 145 GLY A N 1
ATOM 1098 C CA . GLY A 1 145 ? -23.956 6.766 35.352 1.00 84.12 145 GLY A CA 1
ATOM 1099 C C . GLY A 1 145 ? -24.620 8.076 35.800 1.00 84.12 145 GLY A C 1
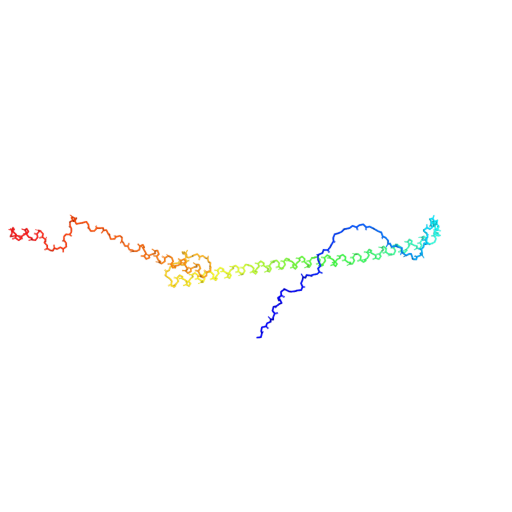ATOM 1100 O O . GLY A 1 145 ? -25.429 8.071 36.726 1.00 84.12 145 GLY A O 1
ATOM 1101 N N . LYS A 1 146 ? -24.339 9.199 35.127 1.00 79.81 146 LYS A N 1
ATOM 1102 C CA . LYS A 1 146 ? -24.974 10.502 35.415 1.00 79.81 146 LYS A CA 1
ATOM 1103 C C . LYS A 1 146 ? -26.405 10.617 34.886 1.00 79.81 146 LYS A C 1
ATOM 1105 O O . LYS A 1 146 ? -27.191 11.390 35.424 1.00 79.81 146 LYS A O 1
ATOM 1110 N N . THR A 1 147 ? -26.748 9.895 33.823 1.00 74.19 147 THR A N 1
ATOM 1111 C CA . THR A 1 147 ? -28.082 9.962 33.196 1.00 74.19 147 THR A CA 1
ATOM 1112 C C . THR A 1 147 ? -29.080 8.982 33.807 1.00 74.19 147 THR A C 1
ATOM 1114 O O . THR A 1 147 ? -30.281 9.236 33.757 1.00 74.19 147 THR A O 1
ATOM 1117 N N . THR A 1 148 ? -28.611 7.898 34.436 1.00 66.81 148 THR A N 1
ATOM 1118 C CA . THR A 1 148 ? -29.492 6.931 35.106 1.00 66.81 148 THR A CA 1
ATOM 1119 C C . THR A 1 148 ? -30.038 7.409 36.452 1.00 66.81 148 THR A C 1
ATOM 1121 O O . THR A 1 148 ? -30.910 6.739 37.003 1.00 66.81 148 THR A O 1
ATOM 1124 N N . THR A 1 149 ? -29.558 8.522 37.016 1.00 66.50 149 THR A N 1
ATOM 1125 C CA . THR A 1 149 ? -30.186 9.117 38.202 1.00 66.50 149 THR A CA 1
ATOM 1126 C C . THR A 1 149 ? -31.484 9.811 37.785 1.00 66.50 149 THR A C 1
ATOM 1128 O O . THR A 1 149 ? -31.407 10.879 37.169 1.00 66.50 149 THR A O 1
ATOM 1131 N N . PRO A 1 150 ? -32.677 9.253 38.090 1.00 69.00 150 PRO A N 1
ATOM 1132 C CA . PRO A 1 150 ? -33.917 9.966 37.832 1.00 69.00 150 PRO A CA 1
ATOM 1133 C C . PRO A 1 150 ? -33.891 11.272 38.631 1.00 69.00 150 PRO A C 1
ATOM 1135 O O . PRO A 1 150 ? -33.423 11.268 39.776 1.00 69.00 150 PRO A O 1
ATOM 1138 N N . PRO A 1 151 ? -34.379 12.395 38.076 1.00 71.00 151 PRO A N 1
ATOM 1139 C CA . PRO A 1 151 ? -34.549 13.589 38.879 1.00 71.00 151 PRO A CA 1
ATOM 1140 C C . PRO A 1 151 ? -35.484 13.230 40.034 1.00 71.00 151 PRO A C 1
ATOM 1142 O O . PRO A 1 151 ? -36.654 12.906 39.821 1.00 71.00 151 PRO A O 1
ATOM 1145 N N . THR A 1 152 ? -34.963 13.264 41.261 1.00 70.69 152 THR A N 1
ATOM 1146 C CA . THR A 1 152 ? -35.801 13.270 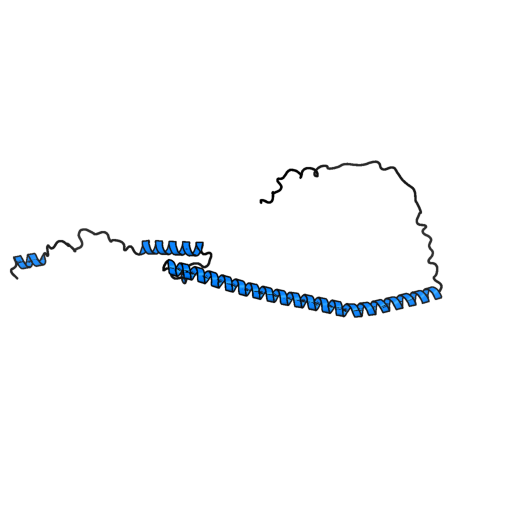42.456 1.00 70.69 152 THR A CA 1
ATOM 1147 C C . THR A 1 152 ? -36.643 14.529 42.357 1.00 70.69 152 THR A C 1
ATOM 1149 O O . THR A 1 152 ? -36.158 15.632 42.610 1.00 70.69 152 THR A O 1
ATOM 1152 N N . ALA A 1 153 ? -37.888 14.375 41.902 1.00 74.25 153 ALA A N 1
ATOM 1153 C CA . ALA A 1 153 ? -38.836 15.471 41.882 1.00 74.25 153 ALA A CA 1
ATOM 1154 C C . ALA A 1 153 ? -38.893 16.059 43.300 1.00 74.25 153 ALA A C 1
ATOM 1156 O O . ALA A 1 153 ? -38.942 15.287 44.267 1.00 74.25 153 ALA A O 1
ATOM 1157 N N . PRO A 1 154 ? -38.851 17.394 43.458 1.00 73.25 154 PRO A N 1
ATOM 1158 C CA . PRO A 1 154 ? -38.975 17.990 44.775 1.00 73.25 154 PRO A CA 1
ATOM 1159 C C . PRO A 1 154 ? -40.280 17.497 45.397 1.00 73.25 154 PRO A C 1
ATOM 1161 O O . PRO A 1 154 ? -41.347 17.587 44.786 1.00 73.25 154 PRO A O 1
ATOM 1164 N N . VAL A 1 155 ? -40.189 16.943 46.607 1.00 69.62 155 VAL A N 1
ATOM 1165 C CA . VAL A 1 155 ? -41.366 16.584 47.394 1.00 69.62 155 VAL A CA 1
ATOM 1166 C C . VAL A 1 155 ? -42.068 17.894 47.731 1.00 69.62 155 VAL A C 1
ATOM 1168 O O . VAL A 1 155 ? -41.660 18.599 48.648 1.00 69.62 155 VAL A O 1
ATOM 1171 N N . VAL A 1 156 ? -43.087 18.257 46.950 1.00 73.12 156 VAL A N 1
ATOM 1172 C CA . VAL A 1 156 ? -43.946 19.407 47.240 1.00 73.12 156 VAL A CA 1
ATOM 1173 C C . VAL A 1 156 ? -44.807 19.031 48.449 1.00 73.12 156 VAL A C 1
ATOM 1175 O O . VAL A 1 156 ? -45.669 18.152 48.323 1.00 73.12 156 VAL A O 1
ATOM 1178 N N . PRO A 1 157 ? -44.615 19.658 49.625 1.00 62.62 157 PRO A N 1
ATOM 1179 C CA . PRO A 1 157 ? -45.473 19.411 50.771 1.00 62.62 157 PRO A CA 1
ATOM 1180 C C . PRO A 1 157 ? -46.847 20.002 50.442 1.00 62.62 157 PRO A C 1
ATOM 1182 O O . PRO A 1 157 ? -46.997 21.217 50.355 1.00 62.62 157 PRO A O 1
ATOM 1185 N N . GLY A 1 158 ? -47.841 19.148 50.193 1.00 64.50 158 GLY A N 1
ATOM 1186 C CA . GLY A 1 158 ? -49.218 19.588 49.931 1.00 64.50 158 GLY A CA 1
ATOM 1187 C C . GLY A 1 158 ? -49.945 18.861 48.802 1.00 64.50 158 GLY A C 1
ATOM 1188 O O . GLY A 1 158 ? -51.166 18.965 48.722 1.00 64.50 158 GLY A O 1
ATOM 1189 N N . VAL A 1 159 ? -49.257 18.071 47.972 1.00 62.59 159 VAL A N 1
ATOM 1190 C CA . VAL A 1 159 ? -49.925 17.253 46.944 1.00 62.59 159 VAL A CA 1
ATOM 1191 C C . VAL A 1 159 ? -50.213 15.854 47.495 1.00 62.59 159 VAL A C 1
ATOM 1193 O O . VAL A 1 159 ? -49.451 14.914 47.305 1.00 62.59 159 VAL A O 1
ATOM 1196 N N . GLY A 1 160 ? -51.319 15.742 48.233 1.00 57.09 160 GLY A N 1
ATOM 1197 C CA . GLY A 1 160 ? -52.221 14.579 48.234 1.00 57.09 160 GLY A CA 1
ATOM 1198 C C . GLY A 1 160 ? -51.711 13.174 48.584 1.00 57.09 160 GLY A C 1
ATOM 1199 O O . GLY A 1 160 ? -52.483 12.232 48.438 1.00 57.09 160 GLY A O 1
ATOM 1200 N N . ARG A 1 161 ? -50.475 12.979 49.049 1.00 58.31 161 ARG A N 1
ATOM 1201 C CA . ARG A 1 161 ? -50.015 11.676 49.554 1.00 58.31 161 ARG A CA 1
ATOM 1202 C C . ARG A 1 161 ? -49.399 11.840 50.935 1.00 58.31 161 ARG A C 1
ATOM 1204 O O . ARG A 1 161 ? -48.186 11.891 51.097 1.00 58.31 161 ARG A O 1
ATOM 1211 N N . THR A 1 162 ? -50.257 11.956 51.942 1.00 53.41 162 THR A N 1
ATOM 1212 C CA . THR A 1 162 ? -49.843 11.811 53.337 1.00 53.41 162 THR A CA 1
ATOM 1213 C C . THR A 1 162 ? -49.539 10.336 53.575 1.00 53.41 162 THR A C 1
ATOM 1215 O O . THR A 1 162 ? -50.443 9.512 53.626 1.00 53.41 162 THR A O 1
ATOM 1218 N N . SER A 1 163 ? -48.260 9.989 53.686 1.00 55.03 163 SER A N 1
ATOM 1219 C CA . SER A 1 163 ? -47.790 8.646 54.048 1.00 55.03 163 SER A CA 1
ATOM 1220 C C . SER A 1 163 ? -47.832 8.373 55.557 1.00 55.03 163 SER A C 1
ATOM 1222 O O . SER A 1 163 ? -47.268 7.385 56.011 1.00 55.03 163 SER A O 1
ATOM 1224 N N . ASN A 1 164 ? -48.483 9.233 56.341 1.00 52.97 164 ASN A N 1
ATOM 1225 C CA . ASN A 1 164 ? -48.818 8.946 57.730 1.00 52.97 164 ASN A CA 1
ATOM 1226 C C . ASN A 1 164 ? -50.286 8.537 57.765 1.00 52.97 164 ASN A C 1
ATOM 1228 O O . ASN A 1 164 ? -51.120 9.273 57.243 1.00 52.97 164 ASN A O 1
ATOM 1232 N N . GLY A 1 165 ? -50.553 7.352 58.317 1.00 55.12 165 GLY A N 1
ATOM 123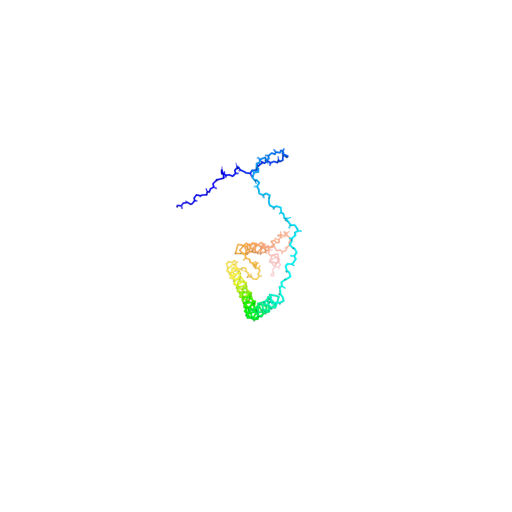3 C CA . GLY A 1 165 ? -51.806 6.589 58.259 1.00 55.12 165 GLY A CA 1
ATOM 1234 C C . GLY A 1 165 ? -53.031 7.213 58.932 1.00 55.12 165 GLY A C 1
ATOM 1235 O O . GLY A 1 165 ? -53.772 6.520 59.619 1.00 55.12 165 GLY A O 1
ATOM 1236 N N . ASP A 1 166 ? -53.273 8.498 58.710 1.00 59.38 166 ASP A N 1
ATOM 1237 C CA . ASP A 1 166 ? -54.543 9.156 58.971 1.00 59.38 166 ASP A CA 1
ATOM 1238 C C . ASP A 1 166 ? -55.407 9.072 57.706 1.00 59.38 166 ASP A C 1
ATOM 1240 O O . ASP A 1 166 ? -55.640 10.070 57.015 1.00 59.38 166 ASP A O 1
ATOM 1244 N N . ASP A 1 167 ? -55.878 7.864 57.381 1.00 68.69 167 ASP A N 1
ATOM 1245 C CA . ASP A 1 167 ? -56.937 7.684 56.387 1.00 68.69 167 ASP A CA 1
ATOM 1246 C C . ASP A 1 167 ? -58.172 8.450 56.873 1.00 68.69 167 ASP A C 1
ATOM 1248 O O . ASP A 1 167 ? -58.936 7.991 57.728 1.00 68.69 167 ASP A O 1
ATOM 1252 N N . ARG A 1 168 ? -58.369 9.664 56.347 1.00 66.44 168 ARG A N 1
ATOM 1253 C CA . ARG A 1 168 ? -59.519 10.507 56.707 1.00 66.44 168 ARG A CA 1
ATOM 1254 C C . ARG A 1 168 ? -60.843 9.792 56.444 1.00 66.44 168 ARG A C 1
ATOM 1256 O O . ARG A 1 168 ? -61.795 10.007 57.185 1.00 66.44 168 ARG A O 1
ATOM 1263 N N . ASP A 1 169 ? -60.860 8.906 55.454 1.00 67.06 169 ASP A N 1
ATOM 1264 C CA . ASP A 1 169 ? -61.982 8.026 55.134 1.00 67.06 169 ASP A CA 1
ATOM 1265 C C . ASP A 1 169 ? -62.225 6.961 56.211 1.00 67.06 169 ASP A C 1
ATOM 1267 O O . ASP A 1 169 ? -63.371 6.721 56.588 1.00 67.06 169 ASP A O 1
ATOM 1271 N N . ALA A 1 170 ? -61.169 6.364 56.773 1.00 68.50 170 ALA A N 1
ATOM 1272 C CA . ALA A 1 170 ? -61.296 5.428 57.891 1.00 68.50 170 ALA A CA 1
ATOM 1273 C C . ALA A 1 170 ? -61.827 6.136 59.148 1.00 68.50 170 ALA A C 1
ATOM 1275 O O . ALA A 1 170 ? -62.705 5.619 59.841 1.00 68.50 170 ALA A O 1
ATOM 1276 N N . LYS A 1 171 ? -61.368 7.368 59.396 1.00 72.38 171 LYS A N 1
ATOM 1277 C CA . LYS A 1 171 ? -61.851 8.197 60.508 1.00 72.38 171 LYS A CA 1
ATOM 1278 C C . LYS A 1 171 ? -63.300 8.653 60.303 1.00 72.38 171 LYS A C 1
ATOM 1280 O O . LYS A 1 171 ? -64.067 8.681 61.260 1.00 72.38 171 LYS A O 1
ATOM 1285 N N . ALA A 1 172 ? -63.697 8.953 59.067 1.00 71.00 172 ALA A N 1
ATOM 1286 C CA . ALA A 1 172 ? -65.074 9.303 58.725 1.00 71.00 172 ALA A CA 1
ATOM 1287 C C . ALA A 1 172 ? -66.033 8.113 58.893 1.00 71.00 172 ALA A C 1
ATOM 1289 O O . ALA A 1 172 ? -67.109 8.282 59.462 1.00 71.00 172 ALA A O 1
ATOM 1290 N N . ARG A 1 173 ? -65.626 6.905 58.487 1.00 75.62 173 ARG A N 1
ATOM 1291 C CA . ARG A 1 173 ? -66.393 5.665 58.709 1.00 75.62 173 ARG A CA 1
ATOM 1292 C C . ARG A 1 173 ? -66.582 5.356 60.191 1.00 75.62 173 ARG A C 1
ATOM 1294 O O . ARG A 1 173 ? -67.695 5.085 60.630 1.00 75.62 173 ARG A O 1
ATOM 1301 N N . GLN A 1 174 ? -65.528 5.523 60.989 1.00 76.06 174 GLN A N 1
ATOM 1302 C CA . GLN A 1 174 ? -65.597 5.334 62.438 1.00 76.06 174 GLN A CA 1
ATOM 1303 C C . GLN A 1 174 ? -66.521 6.349 63.136 1.00 76.06 174 GLN A C 1
ATOM 1305 O O . GLN A 1 174 ? -67.165 6.007 64.124 1.00 76.06 174 GLN A O 1
ATOM 1310 N N . ILE A 1 175 ? -66.607 7.583 62.627 1.00 73.88 175 ILE A N 1
ATOM 1311 C CA . ILE A 1 175 ? -67.515 8.613 63.159 1.00 73.88 175 ILE A CA 1
ATOM 1312 C C . ILE A 1 175 ? -68.966 8.368 62.715 1.00 73.88 175 ILE A C 1
ATOM 1314 O O . ILE A 1 175 ? -69.884 8.633 63.489 1.00 73.88 175 ILE A O 1
ATOM 1318 N N . LEU A 1 176 ? -69.187 7.862 61.496 1.00 77.00 176 LEU A N 1
ATOM 1319 C CA . LEU A 1 176 ? -70.529 7.636 60.944 1.00 77.00 176 LEU A CA 1
ATOM 1320 C C . LEU A 1 176 ? -71.097 6.231 61.224 1.00 77.00 176 LEU A C 1
ATOM 1322 O O . LEU A 1 176 ? -72.265 5.988 60.930 1.00 77.00 176 LEU A O 1
ATOM 1326 N N . GLY A 1 177 ? -70.306 5.328 61.812 1.00 67.75 177 GLY A N 1
ATOM 1327 C CA . GLY A 1 177 ? -70.754 4.006 62.263 1.00 67.75 177 GLY A CA 1
ATOM 1328 C C . GLY A 1 177 ? -71.122 3.033 61.138 1.00 67.75 177 GLY A C 1
ATOM 1329 O O . GLY A 1 177 ? -72.007 2.201 61.334 1.00 67.75 177 GLY A O 1
ATOM 1330 N N . ILE A 1 178 ? -70.462 3.148 59.981 1.00 63.00 178 ILE A N 1
ATOM 1331 C CA . ILE A 1 178 ? -70.593 2.253 58.813 1.00 63.00 178 ILE A CA 1
ATOM 1332 C C . ILE A 1 178 ? -69.267 1.585 58.475 1.00 63.00 178 ILE A C 1
ATOM 1334 O O . ILE A 1 178 ? -68.219 2.263 58.585 1.00 63.00 178 ILE A O 1
#

Sequence (178 aa):
MDKPTPTPADVAKLTANKTPDAPGATEQPANQESPTPDSKPEELTREQLLKELASVRREAANYRTQRNELKPLAEKYQAAEEAKKTELEKAQERIKALETQAETSQAELVRAKVAAETGVPAHLLPAGSQEDVTAAAQALVEWAGKTTTPPTAPVVPGVGRTSNGDDRDAKARQILGI